Protein AF-R7VCG3-F1 (afdb_monomer_lite)

Organism: Capitella teleta (NCBI:txid283909)

pLDDT: mean 76.97, std 18.87, range [26.72, 97.69]

Sequence (325 aa):
ACEGQILEMKCPVDYVISFISAFYGRNDLDICAANDTAAHNVTNCSAGNPLQSLEAKCAGKSFCEFNTTSENIGEDPCPGIQKVLSVEFYCSGNVEYLLTGTQCEGKSIYLECQENEGVEIKEAFYGRDPNDQNTCRSSDVEWLPTNCSSNTALDTLKQLCASKRLCDIYVHPSLLGDPCVETSKYLNVTFVCFREYHPICEAQTTFMSCQANQGLRIYEAFFGRKDNTTCPHPAIQSDDCPSHWSVTPNVQHICQGRPYCYMSAQIEVFTDPCPGNFKYLEVKYECQGNVDKNVNFNTYLTLQNVRIRMVMMTVTCGWSKENAS

Foldseek 3Di:
DWAQDKDKDAAPPQWFKDFQDKWKFDDDCPPPPDVQPPNPDCPFTTDPQQPVLCCVQGTPHRIDIDGRHCVSSVHGSDPPDIIDMDTDIDIHRPDLPWDKDKDWAQDKDKDADDPQWFKAWPDKWKFDQLPDCPRPDDPPDPDDSDDWTQPQQRVLCRVQRPGNRMRMDRRHCVRRPDRDPPDTIMMMTIIGIDRPQQWAWAFGKDKDAADPQWFKDWRDKWKWAQDCPRNHDPQAPDNDQGFDPCGSVLCCVQGTGHRMGMDHSYCVRGPGRDPSHTITMTIDIDIGHPPPDDDDPDDDDDDDDDDDDDDDDDDDDDDDDDDDD

Secondary structure (DSSP, 8-state):
-BTTSEEEEE--TTEEEEEEEEEEE---SSTT--S-TTGGG-TT-B-S-HHHHHHHHHTT-SEEEEE--HHHHT--SSTTSPPEEEEEEEEEE-S---EEEEEETTSEEEEE--TT-EEEEEEEEEEE-TT-SSTT--SS-------EE-SSHHHHHHHHHBT-SEEEEE--HHHH--SSTTS--EEEEEEEEE-----EETT-EEEEE--TTEEEEEEEEEEEBS-SSSS--TT---S-BPPPTTHHHHHHHHHTT-SEEEEE--HHHH--SSTTS--EEEEEEEEEE---------S--------------------------

InterPro domains:
  IPR000922 D-galactoside/L-rhamnose binding SUEL lectin domain [PF02140] (9-91)
  IPR000922 D-galactoside/L-rhamnose binding SUEL lectin domain [PF02140] (111-193)
  IPR000922 D-galactoside/L-rhamnose binding SUEL lectin domain [PF02140] (208-287)
  IPR000922 D-galactoside/L-rhamnose binding SUEL lectin domain [PS50228] (1-92)
  IPR000922 D-galactoside/L-rhamnose binding SUEL lectin domain [PS50228] (103-194)
  IPR000922 D-galactoside/L-rhamnose binding SUEL lectin domain [PS50228] (200-288)
  IPR043159 D-galactoside/L-rhamnose binding SUEL lectin domain superfamily [G3DSA:2.60.120.740] (1-95)
  IPR043159 D-galactoside/L-rhamnose binding SUEL lectin domain superfamily [G3DSA:2.60.120.740] (96-197)
  IPR043159 D-galactoside/L-rhamnose binding SUEL lectin domain superfamily [G3DSA:2.60.120.740] (198-291)

Radius of gyration: 29.12 Å; chains: 1; bounding box: 74×66×83 Å

Structure (mmCIF, N/CA/C/O backbone):
data_AF-R7VCG3-F1
#
_entry.id   AF-R7VCG3-F1
#
loop_
_atom_site.group_PDB
_atom_site.id
_atom_site.type_symbol
_atom_site.label_atom_id
_atom_site.label_alt_id
_atom_site.label_comp_id
_atom_site.label_asym_id
_atom_site.label_entity_id
_atom_site.label_seq_id
_atom_site.pdbx_PDB_ins_code
_atom_site.Cartn_x
_atom_site.Cartn_y
_atom_site.Cartn_z
_atom_site.occupancy
_atom_site.B_iso_or_equiv
_atom_site.auth_seq_id
_atom_site.auth_comp_id
_atom_site.auth_asym_id
_atom_site.auth_atom_id
_atom_site.pdbx_PDB_model_num
ATOM 1 N N . ALA A 1 1 ? -0.771 -0.433 30.986 1.00 88.50 1 ALA A N 1
ATOM 2 C CA . ALA A 1 1 ? 0.169 0.205 31.935 1.00 88.50 1 ALA A CA 1
ATOM 3 C C . ALA A 1 1 ? -0.620 0.934 33.015 1.00 88.50 1 ALA A C 1
ATOM 5 O O . ALA A 1 1 ? -1.682 1.466 32.704 1.00 88.50 1 ALA A O 1
ATOM 6 N N . CYS A 1 2 ? -0.151 0.935 34.264 1.00 90.62 2 CYS A N 1
ATOM 7 C CA . CYS A 1 2 ? -0.805 1.695 35.334 1.00 90.62 2 CYS A CA 1
ATOM 8 C C . CYS A 1 2 ? -0.485 3.188 35.223 1.00 90.62 2 CYS A C 1
ATOM 10 O O . CYS A 1 2 ? 0.543 3.567 34.660 1.00 90.62 2 CYS A O 1
ATOM 12 N N . GLU A 1 3 ? -1.339 4.035 35.788 1.00 88.44 3 GLU A N 1
ATOM 13 C CA . GLU A 1 3 ? -1.061 5.464 35.926 1.00 88.44 3 GLU A CA 1
ATOM 14 C C . GLU A 1 3 ? 0.293 5.709 36.618 1.00 88.44 3 GLU A C 1
ATOM 16 O O . GLU A 1 3 ? 0.615 5.088 37.634 1.00 88.44 3 GLU A O 1
ATOM 21 N N . GLY A 1 4 ? 1.103 6.587 36.025 1.00 87.44 4 GLY A N 1
ATOM 22 C CA . GLY A 1 4 ? 2.486 6.874 36.410 1.00 87.44 4 GLY A CA 1
ATOM 23 C C . GLY A 1 4 ? 3.541 5.954 35.781 1.00 87.44 4 GLY A C 1
ATOM 24 O O . GLY A 1 4 ? 4.731 6.193 35.979 1.00 87.44 4 GLY A O 1
ATOM 25 N N . GLN A 1 5 ? 3.148 4.918 35.029 1.00 92.25 5 GLN A N 1
ATOM 26 C CA . GLN A 1 5 ? 4.080 4.010 34.349 1.00 92.25 5 GLN A CA 1
ATOM 27 C C . GLN A 1 5 ? 4.253 4.336 32.862 1.00 92.25 5 GLN A C 1
ATOM 29 O O . GLN A 1 5 ? 3.376 4.904 32.208 1.00 92.25 5 GLN A O 1
ATOM 34 N N . ILE A 1 6 ? 5.380 3.897 32.304 1.00 90.69 6 ILE A N 1
ATOM 35 C CA . ILE A 1 6 ? 5.653 3.971 30.868 1.00 90.69 6 ILE A CA 1
ATOM 36 C C . ILE A 1 6 ? 5.079 2.727 30.183 1.00 90.69 6 ILE A C 1
ATOM 38 O O . ILE A 1 6 ? 5.339 1.598 30.598 1.00 90.69 6 ILE A O 1
ATOM 42 N N . LEU A 1 7 ? 4.290 2.943 29.133 1.00 91.81 7 LEU A N 1
ATOM 43 C CA . LEU A 1 7 ? 3.864 1.916 28.192 1.00 91.81 7 LEU A CA 1
ATOM 44 C C . LEU A 1 7 ? 4.826 1.909 27.001 1.00 91.81 7 LEU A C 1
ATOM 46 O O . LEU A 1 7 ? 4.907 2.893 26.268 1.00 91.81 7 LEU A O 1
ATOM 50 N N . GLU A 1 8 ? 5.531 0.799 26.799 1.00 92.50 8 GLU A N 1
ATOM 51 C CA . GLU A 1 8 ? 6.368 0.589 25.616 1.00 92.50 8 GLU A CA 1
ATOM 52 C C . GLU A 1 8 ? 5.593 -0.162 24.531 1.00 92.50 8 GLU A C 1
ATOM 54 O O . GLU A 1 8 ? 5.024 -1.225 24.781 1.00 92.50 8 GLU A O 1
ATOM 59 N N . MET A 1 9 ? 5.624 0.361 23.307 1.00 90.88 9 MET A N 1
ATOM 60 C CA . MET A 1 9 ? 5.078 -0.290 22.116 1.00 90.88 9 MET A CA 1
ATOM 61 C C . MET A 1 9 ? 6.189 -0.417 21.081 1.00 90.88 9 MET A C 1
ATOM 63 O O . MET A 1 9 ? 6.843 0.572 20.741 1.00 90.88 9 MET A O 1
ATOM 67 N N . LYS A 1 10 ? 6.423 -1.640 20.599 1.00 87.88 10 LYS A N 1
ATOM 68 C CA . LYS A 1 10 ? 7.465 -1.949 19.613 1.00 87.88 10 LYS A CA 1
ATOM 69 C C . LYS A 1 10 ? 6.846 -2.699 18.448 1.00 87.88 10 LYS A C 1
ATOM 71 O O . LYS A 1 10 ? 6.107 -3.658 18.661 1.00 87.88 10 LYS A O 1
ATOM 76 N N . CYS A 1 11 ? 7.207 -2.293 17.244 1.00 73.25 11 CYS A N 1
ATOM 77 C CA . CYS A 1 11 ? 6.941 -3.032 16.028 1.00 73.25 11 CYS A CA 1
ATOM 78 C C . CYS A 1 11 ? 8.235 -3.637 15.470 1.00 73.25 11 CYS A C 1
ATOM 80 O O . CYS A 1 11 ? 9.325 -3.120 15.738 1.00 73.25 11 CYS A O 1
ATOM 82 N N . PRO A 1 12 ? 8.139 -4.750 14.720 1.00 64.56 12 PRO A N 1
ATOM 83 C CA . PRO A 1 12 ? 9.259 -5.277 13.953 1.00 64.56 12 PRO A CA 1
ATOM 84 C C . PRO A 1 12 ? 9.823 -4.237 12.978 1.00 64.56 12 PRO A C 1
ATOM 86 O O . PRO A 1 12 ? 9.183 -3.228 12.679 1.00 64.56 12 PRO A O 1
ATOM 89 N N . VAL A 1 13 ? 11.021 -4.511 12.459 1.00 50.88 13 VAL A N 1
ATOM 90 C CA . VAL A 1 13 ? 11.635 -3.710 11.389 1.00 50.88 13 VAL A CA 1
ATOM 91 C C . VAL A 1 13 ? 10.637 -3.572 10.230 1.00 50.88 13 VAL A C 1
ATOM 93 O O . VAL A 1 13 ? 9.983 -4.552 9.884 1.00 50.88 13 VAL A O 1
ATOM 96 N N . ASP A 1 14 ? 10.502 -2.358 9.689 1.00 52.16 14 ASP A N 1
ATOM 97 C CA . ASP A 1 14 ? 9.601 -1.974 8.581 1.00 52.16 14 ASP A CA 1
ATOM 98 C C . ASP A 1 14 ? 8.096 -1.883 8.897 1.00 52.16 14 ASP A C 1
ATOM 100 O O . ASP A 1 14 ? 7.284 -1.613 8.011 1.00 52.16 14 ASP A O 1
ATOM 104 N N . TYR A 1 15 ? 7.710 -2.016 10.167 1.00 62.19 15 TYR A N 1
ATOM 105 C CA . TYR A 1 15 ? 6.336 -1.789 10.610 1.00 62.19 15 TYR A CA 1
ATOM 106 C C . TYR A 1 15 ? 6.236 -0.604 11.570 1.00 62.19 15 TYR A C 1
ATOM 108 O O . TYR A 1 15 ? 7.168 -0.283 12.313 1.00 62.19 15 TYR A O 1
ATOM 116 N N . VAL A 1 16 ? 5.064 0.023 11.596 1.00 76.62 16 VAL A N 1
ATOM 117 C CA . VAL A 1 16 ? 4.732 1.121 12.499 1.00 76.62 16 VAL A CA 1
ATOM 118 C C . VAL A 1 16 ? 3.513 0.801 13.343 1.00 76.62 16 VAL A C 1
ATOM 120 O O . VAL A 1 16 ? 2.665 -0.006 12.979 1.00 76.62 16 VAL A O 1
ATOM 123 N N . ILE A 1 17 ? 3.412 1.483 14.473 1.00 81.31 17 ILE A N 1
ATOM 124 C CA . ILE A 1 17 ? 2.293 1.374 15.393 1.00 81.31 17 ILE A CA 1
ATOM 125 C C . ILE A 1 17 ? 1.049 2.008 14.757 1.00 81.31 17 ILE A C 1
ATOM 127 O O . ILE A 1 17 ? 1.052 3.187 14.388 1.00 81.31 17 ILE A O 1
ATOM 131 N N . SER A 1 18 ? -0.022 1.223 14.688 1.00 76.12 18 SER A N 1
ATOM 132 C CA . SER A 1 18 ? -1.383 1.652 14.371 1.00 76.12 18 SER A CA 1
ATOM 133 C C . SER A 1 18 ? -2.333 1.156 15.450 1.00 76.12 18 SER A C 1
ATOM 135 O O . SER A 1 18 ? -2.235 0.018 15.904 1.00 76.12 18 SER A O 1
ATOM 137 N N . PHE A 1 19 ? -3.253 2.009 15.882 1.00 77.56 19 PHE A N 1
ATOM 138 C CA . PHE A 1 19 ? -4.124 1.704 17.008 1.00 77.56 19 PHE A CA 1
ATOM 139 C C . PHE A 1 19 ? -5.454 1.100 16.549 1.00 77.56 19 PHE A C 1
ATOM 141 O O . PHE A 1 19 ? -5.964 1.432 15.483 1.00 77.56 19 PHE A O 1
ATOM 148 N N . ILE A 1 20 ? -5.991 0.185 17.356 1.00 64.69 20 ILE A N 1
ATOM 149 C CA . ILE A 1 20 ? -7.332 -0.399 17.204 1.00 64.69 20 ILE A CA 1
ATOM 150 C C . ILE A 1 20 ? -8.266 0.263 18.211 1.00 64.69 20 ILE A C 1
ATOM 152 O O . ILE A 1 20 ? -9.333 0.758 17.861 1.00 64.69 20 ILE A O 1
ATOM 156 N N . SER A 1 21 ? -7.856 0.276 19.477 1.00 75.19 21 SER A N 1
ATOM 157 C CA . SER A 1 21 ? -8.631 0.860 20.561 1.00 75.19 21 SER A CA 1
ATOM 158 C C . SER A 1 21 ? -7.723 1.265 21.717 1.00 75.19 21 SER A C 1
ATOM 160 O O . SER A 1 21 ? -6.605 0.767 21.878 1.00 75.19 21 SER A O 1
ATOM 162 N N . ALA A 1 22 ? -8.203 2.194 22.536 1.00 87.19 22 ALA A N 1
ATOM 163 C CA . ALA A 1 22 ? -7.541 2.566 23.771 1.00 87.19 22 ALA A CA 1
ATOM 164 C C . ALA A 1 22 ? -8.576 2.869 24.851 1.00 87.19 22 ALA A C 1
ATOM 166 O O . ALA A 1 22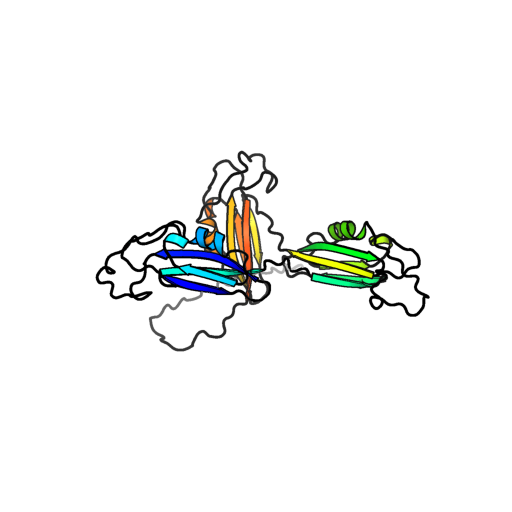 ? -9.633 3.436 24.582 1.00 87.19 22 ALA A O 1
ATOM 167 N N . PHE A 1 23 ? -8.236 2.517 26.083 1.00 89.00 23 PHE A N 1
ATOM 168 C CA . PHE A 1 23 ? -9.020 2.777 27.277 1.00 89.00 23 PHE A CA 1
ATOM 169 C C . PHE A 1 23 ? -8.102 3.347 28.351 1.00 89.00 23 PHE A C 1
ATOM 171 O O . PHE A 1 23 ? -7.078 2.745 28.666 1.00 89.00 23 PHE A O 1
ATOM 178 N N . TYR A 1 24 ? -8.485 4.477 28.940 1.00 90.62 24 TYR A N 1
ATOM 179 C CA . TYR A 1 24 ? -7.845 5.012 30.137 1.00 90.62 24 TYR A CA 1
ATOM 180 C C . TYR A 1 24 ? -8.896 5.218 31.218 1.00 90.62 24 TYR A C 1
ATOM 182 O O . TYR A 1 24 ? -9.858 5.952 31.008 1.00 90.62 24 TYR A O 1
ATOM 190 N N . GLY A 1 25 ? -8.740 4.566 32.363 1.00 89.12 25 GLY A N 1
ATOM 191 C CA . GLY A 1 25 ? -9.750 4.608 33.414 1.00 89.12 25 GLY A CA 1
ATOM 192 C C . GLY A 1 25 ? -9.613 3.451 34.389 1.00 89.12 25 GLY A C 1
ATOM 193 O O . GLY A 1 25 ? -8.513 2.951 34.596 1.00 89.12 25 GLY A O 1
ATOM 194 N N . ARG A 1 26 ? -10.716 2.997 34.980 1.00 84.88 26 ARG A N 1
ATOM 195 C CA . ARG A 1 26 ? -10.737 1.797 35.826 1.00 84.88 26 ARG A CA 1
ATOM 196 C C . ARG A 1 26 ? -11.982 0.973 35.524 1.00 84.88 26 ARG A C 1
ATOM 198 O O . ARG A 1 26 ? -13.096 1.452 35.692 1.00 84.88 26 ARG A O 1
ATOM 205 N N . ASN A 1 27 ? -11.766 -0.264 35.095 1.00 74.56 27 ASN A N 1
ATOM 206 C CA . ASN A 1 27 ? -12.810 -1.242 34.776 1.00 74.56 27 ASN A CA 1
ATOM 207 C C . ASN A 1 27 ? -12.543 -2.635 35.380 1.00 74.56 27 ASN A C 1
ATOM 209 O O . ASN A 1 27 ? -13.387 -3.517 35.260 1.00 74.56 27 ASN A O 1
ATOM 213 N N . ASP A 1 28 ? -11.394 -2.819 36.034 1.00 71.19 28 ASP A N 1
ATOM 214 C CA . ASP A 1 28 ? -10.962 -4.063 36.663 1.00 71.19 28 ASP A CA 1
ATOM 215 C C . ASP A 1 28 ? -10.351 -3.737 38.041 1.00 71.19 28 ASP A C 1
ATOM 217 O O . ASP A 1 28 ? -9.617 -2.752 38.196 1.00 71.19 28 ASP A O 1
ATOM 221 N N . LEU A 1 29 ? -10.724 -4.512 39.063 1.00 68.06 29 LEU A N 1
ATOM 222 C CA . LEU A 1 29 ? -10.271 -4.324 40.445 1.00 68.06 29 LEU A CA 1
ATOM 223 C C . LEU A 1 29 ? -8.901 -4.963 40.706 1.00 68.06 29 LEU A C 1
ATOM 225 O O . LEU A 1 29 ? -8.200 -4.518 41.613 1.00 68.06 29 LEU A O 1
ATOM 229 N N . ASP A 1 30 ? -8.506 -5.948 39.901 1.00 72.25 30 ASP A N 1
ATOM 230 C CA . ASP A 1 30 ? -7.267 -6.708 40.070 1.00 72.25 30 ASP A CA 1
ATOM 231 C C . ASP A 1 30 ? -6.103 -6.083 39.281 1.00 72.25 30 ASP A C 1
ATOM 233 O O . ASP A 1 30 ? -4.931 -6.213 39.650 1.00 72.25 30 ASP A O 1
ATOM 237 N N . ILE A 1 31 ? -6.405 -5.348 38.207 1.00 73.00 31 ILE A N 1
ATOM 238 C CA . ILE A 1 31 ? -5.401 -4.674 37.378 1.00 73.00 31 ILE A CA 1
ATOM 239 C C . ILE A 1 31 ? -5.055 -3.310 37.982 1.00 73.00 31 ILE A C 1
ATOM 241 O O . ILE A 1 31 ? -5.918 -2.458 38.192 1.00 73.00 31 ILE A O 1
ATOM 245 N N . CYS A 1 32 ? -3.760 -3.080 38.232 1.00 76.69 32 CYS A N 1
ATOM 246 C CA . CYS A 1 32 ? -3.271 -1.866 38.895 1.00 76.69 32 CYS A CA 1
ATOM 247 C C . CYS A 1 32 ? -3.952 -1.649 40.257 1.00 76.69 32 CYS A C 1
ATOM 249 O O . CYS A 1 32 ? -4.458 -0.566 40.550 1.00 76.69 32 CYS A O 1
ATOM 251 N N . ALA A 1 33 ? -4.016 -2.702 41.074 1.00 69.94 33 ALA A N 1
ATOM 252 C CA . ALA A 1 33 ? -4.515 -2.624 42.438 1.00 69.94 33 ALA A CA 1
ATOM 253 C C . ALA A 1 33 ? -3.492 -1.905 43.339 1.00 69.94 33 ALA A C 1
ATOM 255 O O . ALA A 1 33 ? -2.543 -2.509 43.837 1.00 69.94 33 ALA A O 1
ATOM 256 N N . ALA A 1 34 ? -3.664 -0.600 43.549 1.00 59.84 34 ALA A N 1
ATOM 257 C CA . ALA A 1 34 ? -3.140 0.050 44.749 1.00 59.84 34 ALA A CA 1
ATOM 258 C C . ALA A 1 34 ? -4.040 -0.279 45.948 1.00 59.84 34 ALA A C 1
ATOM 260 O O . ALA A 1 34 ? -5.149 -0.779 45.775 1.00 59.84 34 ALA A O 1
ATOM 261 N N . ASN A 1 35 ? -3.561 0.026 47.161 1.00 56.34 35 ASN A N 1
ATOM 262 C CA . ASN A 1 35 ? -4.307 -0.012 48.429 1.00 56.34 35 ASN A CA 1
ATOM 263 C C . ASN A 1 35 ? -5.475 0.998 48.428 1.00 56.34 35 ASN A C 1
ATOM 265 O O . ASN A 1 35 ? -5.521 1.926 49.235 1.00 56.34 35 ASN A O 1
ATOM 269 N N . ASP A 1 36 ? -6.382 0.853 47.474 1.00 54.97 36 ASP A N 1
ATOM 270 C CA . ASP A 1 36 ? -7.429 1.796 47.147 1.00 54.97 36 ASP A CA 1
ATOM 271 C C . ASP A 1 36 ? -8.721 1.296 47.790 1.00 54.97 36 ASP A C 1
ATOM 273 O O . ASP A 1 36 ? -9.482 0.500 47.238 1.00 54.97 36 ASP A O 1
ATOM 277 N N . THR A 1 37 ? -8.949 1.736 49.026 1.00 54.97 37 THR A N 1
ATOM 278 C CA . THR A 1 37 ? -10.157 1.423 49.801 1.00 54.97 37 THR A CA 1
ATOM 279 C C . THR A 1 37 ? -11.436 1.996 49.170 1.00 54.97 37 THR A C 1
ATOM 281 O O . THR A 1 37 ? -12.528 1.720 49.669 1.00 54.97 37 THR A O 1
ATOM 284 N N . ALA A 1 38 ? -11.327 2.753 48.069 1.00 55.62 38 ALA A N 1
ATOM 285 C CA . ALA A 1 38 ? -12.429 3.381 47.343 1.00 55.62 38 ALA A CA 1
ATOM 286 C C . ALA A 1 38 ? -12.821 2.673 46.025 1.00 55.62 38 ALA A C 1
ATOM 288 O O . ALA A 1 38 ? -13.801 3.073 45.393 1.00 55.62 38 ALA A O 1
ATOM 289 N N . ALA A 1 39 ? -12.120 1.610 45.608 1.00 54.62 39 ALA A N 1
ATOM 290 C CA . ALA A 1 39 ? -12.272 1.018 44.271 1.00 54.62 39 ALA A CA 1
ATOM 291 C C . ALA A 1 39 ? -13.620 0.308 44.005 1.00 54.62 39 ALA A C 1
ATOM 293 O O . ALA A 1 39 ? -13.952 0.022 42.858 1.00 54.62 39 ALA A O 1
ATOM 294 N N . HIS A 1 40 ? -14.430 0.036 45.032 1.00 53.72 40 HIS A N 1
ATOM 295 C CA . HIS A 1 40 ? -15.550 -0.908 44.929 1.00 53.72 40 HIS A CA 1
ATOM 296 C C . HIS A 1 40 ? -16.792 -0.445 44.137 1.00 53.72 40 HIS A C 1
ATOM 298 O O . HIS A 1 40 ? -17.655 -1.282 43.905 1.00 53.72 40 HIS A O 1
ATOM 304 N N . ASN A 1 41 ? -16.916 0.819 43.701 1.00 56.62 41 ASN A N 1
ATOM 305 C CA . ASN A 1 41 ? -18.170 1.338 43.107 1.00 56.62 41 ASN A CA 1
ATOM 306 C C . ASN A 1 41 ? -17.993 2.321 41.928 1.00 56.62 41 ASN A C 1
ATOM 308 O O . ASN A 1 41 ? -18.813 3.222 41.744 1.00 56.62 41 ASN A O 1
ATOM 312 N N . VAL A 1 42 ? -16.939 2.199 41.119 1.00 60.88 42 VAL A N 1
ATOM 313 C CA . VAL A 1 42 ? -16.670 3.182 40.054 1.00 60.88 42 VAL A CA 1
ATOM 314 C C . VAL A 1 42 ? -17.093 2.640 38.689 1.00 60.88 42 VAL A C 1
ATOM 316 O O . VAL A 1 42 ? -16.292 2.082 37.952 1.00 60.88 42 VAL A O 1
ATOM 319 N N . THR A 1 43 ? -18.369 2.803 38.342 1.00 61.84 43 THR A N 1
ATOM 320 C CA . THR A 1 43 ? -18.926 2.343 37.055 1.00 61.84 43 THR A CA 1
ATOM 321 C C . THR A 1 43 ? -18.658 3.285 35.875 1.00 61.84 43 THR A C 1
ATOM 323 O O . THR A 1 43 ? -18.845 2.875 34.736 1.00 61.84 43 THR A O 1
ATOM 326 N N . ASN A 1 44 ? -18.183 4.513 36.121 1.00 71.12 44 ASN A N 1
ATOM 327 C CA . ASN A 1 44 ? -18.026 5.560 35.097 1.00 71.12 44 ASN A CA 1
ATOM 328 C C . ASN A 1 44 ? -16.589 6.111 34.975 1.00 71.12 44 ASN A C 1
ATOM 330 O O . ASN A 1 44 ? -16.409 7.247 34.542 1.00 71.12 44 ASN A O 1
ATOM 334 N N . CYS A 1 45 ? -15.554 5.360 35.373 1.00 84.75 45 CYS A N 1
ATOM 335 C CA . CYS A 1 45 ? -14.177 5.831 35.196 1.00 84.75 45 CYS A CA 1
ATOM 336 C C . CYS A 1 45 ? -13.619 5.432 33.830 1.00 84.75 45 CYS A C 1
ATOM 338 O O . CYS A 1 45 ? -12.948 4.407 33.696 1.00 84.75 45 CYS A O 1
ATOM 340 N N . SER A 1 46 ? -13.880 6.269 32.830 1.00 88.31 46 SER A N 1
ATOM 341 C CA . SER A 1 46 ? -13.318 6.148 31.486 1.00 88.31 46 SER A CA 1
ATOM 342 C C . SER A 1 46 ? -13.089 7.524 30.871 1.00 88.31 46 SER A C 1
ATOM 344 O O . SER A 1 46 ? -14.003 8.346 30.850 1.00 88.31 46 SER A O 1
ATOM 346 N N . ALA A 1 47 ? -11.893 7.753 30.342 1.00 87.56 47 ALA A N 1
ATOM 347 C CA . ALA A 1 47 ? -11.589 8.891 29.486 1.00 87.56 47 ALA A CA 1
ATOM 348 C C . ALA A 1 47 ? -12.353 8.780 28.155 1.00 87.56 47 ALA A C 1
ATOM 350 O O . ALA A 1 47 ? -12.529 7.679 27.628 1.00 87.56 47 ALA A O 1
ATOM 351 N N . GLY A 1 48 ? -12.782 9.913 27.608 1.00 81.88 48 GLY A N 1
ATOM 352 C CA . GLY A 1 48 ? -13.479 10.025 26.335 1.00 81.88 48 GLY A CA 1
ATOM 353 C C . GLY A 1 48 ? -12.578 9.800 25.121 1.00 81.88 48 GLY A C 1
ATOM 354 O O . GLY A 1 48 ? -13.007 9.124 24.194 1.00 81.88 48 GLY A O 1
ATOM 355 N N . ASN A 1 49 ? -11.335 10.309 25.118 1.00 83.44 49 ASN A N 1
ATOM 356 C CA . ASN A 1 49 ? -10.472 10.282 23.917 1.00 83.44 49 ASN A CA 1
ATOM 357 C C . ASN A 1 49 ? -9.018 9.795 24.135 1.00 83.44 49 ASN A C 1
ATOM 359 O O . ASN A 1 49 ? -8.084 10.391 23.591 1.00 83.44 49 ASN A O 1
ATOM 363 N N . PRO A 1 50 ? -8.765 8.690 24.862 1.00 87.62 50 PRO A N 1
ATOM 364 C CA . PRO A 1 50 ? -7.398 8.195 25.058 1.00 87.62 50 PRO A CA 1
ATOM 365 C C . PRO A 1 50 ? -6.715 7.763 23.747 1.00 87.62 50 PRO A C 1
ATOM 367 O O . PRO A 1 50 ? -5.494 7.872 23.627 1.00 87.62 50 PRO A O 1
ATOM 370 N N . LEU A 1 51 ? -7.493 7.307 22.757 1.00 84.56 51 LEU A N 1
ATOM 371 C CA . LEU A 1 51 ? -6.993 6.858 21.454 1.00 84.56 51 LEU A CA 1
ATOM 372 C C . LEU A 1 51 ? -6.335 7.998 20.668 1.00 84.56 51 LEU A C 1
ATOM 374 O O . LEU A 1 51 ? -5.223 7.838 20.178 1.00 84.56 51 LEU A O 1
ATOM 378 N N . GLN A 1 52 ? -6.972 9.168 20.628 1.00 87.56 52 GLN A N 1
ATOM 379 C CA . GLN A 1 52 ? -6.469 10.330 19.897 1.00 87.56 52 GLN A CA 1
ATOM 380 C C . GLN A 1 52 ? -5.118 10.812 20.448 1.00 87.56 52 GLN A C 1
ATOM 382 O O . GLN A 1 52 ? -4.203 11.136 19.689 1.00 87.56 52 GLN A O 1
ATOM 387 N N . SER A 1 53 ? -4.964 10.821 21.774 1.00 90.38 53 SER A N 1
ATOM 388 C CA . SER A 1 53 ? -3.714 11.213 22.438 1.00 90.38 53 SER A CA 1
ATOM 389 C C . SER A 1 53 ? -2.574 10.231 22.154 1.00 90.38 53 SER A C 1
ATOM 391 O O . SER A 1 53 ? -1.419 10.639 21.996 1.00 90.38 53 SER A O 1
ATOM 393 N N . LEU A 1 54 ? -2.889 8.937 22.044 1.00 89.44 54 LEU A N 1
ATOM 394 C CA . LEU A 1 54 ? -1.939 7.906 21.630 1.00 89.44 54 LEU A CA 1
ATOM 395 C C . LEU A 1 54 ? -1.571 8.032 20.152 1.00 89.44 54 LEU A C 1
ATOM 397 O O . LEU A 1 54 ? -0.386 8.001 19.823 1.00 89.44 54 LEU A O 1
ATOM 401 N N . GLU A 1 55 ? -2.550 8.234 19.273 1.00 87.88 55 GLU A N 1
ATOM 402 C CA . GLU A 1 55 ? -2.322 8.424 17.840 1.00 87.88 55 GLU A CA 1
ATOM 403 C C . GLU A 1 55 ? -1.408 9.619 17.578 1.00 87.88 55 GLU A C 1
ATOM 405 O O . GLU A 1 55 ? -0.387 9.476 16.905 1.00 87.88 55 GLU A O 1
ATOM 410 N N . ALA A 1 56 ? -1.694 10.763 18.203 1.00 89.12 56 ALA A N 1
ATOM 411 C CA . ALA A 1 56 ? -0.902 11.979 18.048 1.00 89.12 56 ALA A CA 1
ATOM 412 C C . ALA A 1 56 ? 0.572 11.802 18.461 1.00 89.12 56 ALA A C 1
ATOM 414 O O . ALA A 1 56 ? 1.459 12.443 17.894 1.00 89.12 56 ALA A O 1
ATOM 415 N N . LYS A 1 57 ? 0.858 10.945 19.451 1.00 90.81 57 LYS A N 1
ATOM 416 C CA . LYS A 1 57 ? 2.223 10.732 19.963 1.00 90.81 57 LYS A CA 1
ATOM 417 C C . LYS A 1 57 ? 2.955 9.552 19.333 1.00 90.81 57 LYS A C 1
ATOM 419 O O . LYS A 1 57 ? 4.185 9.610 19.225 1.00 90.81 57 LYS A O 1
ATOM 424 N N . CYS A 1 58 ? 2.246 8.491 18.967 1.00 90.62 58 CYS A N 1
ATOM 425 C CA . CYS A 1 58 ? 2.843 7.186 18.692 1.00 90.62 58 CYS A CA 1
ATOM 426 C C . CYS A 1 58 ? 2.493 6.592 17.325 1.00 90.62 58 CYS A C 1
ATOM 428 O O . CYS A 1 58 ? 3.230 5.708 16.884 1.00 90.62 58 CYS A O 1
ATOM 430 N N . ALA A 1 59 ? 1.428 7.041 16.650 1.00 83.69 59 ALA A N 1
ATOM 431 C CA . ALA A 1 59 ? 1.072 6.474 15.351 1.00 83.69 59 ALA A CA 1
ATOM 432 C C . ALA A 1 59 ? 2.193 6.717 14.329 1.00 83.69 59 ALA A C 1
ATOM 434 O O . ALA A 1 59 ? 2.837 7.769 14.324 1.00 83.69 59 ALA A O 1
ATOM 435 N N . GLY A 1 60 ? 2.457 5.725 13.478 1.00 73.94 60 GLY A N 1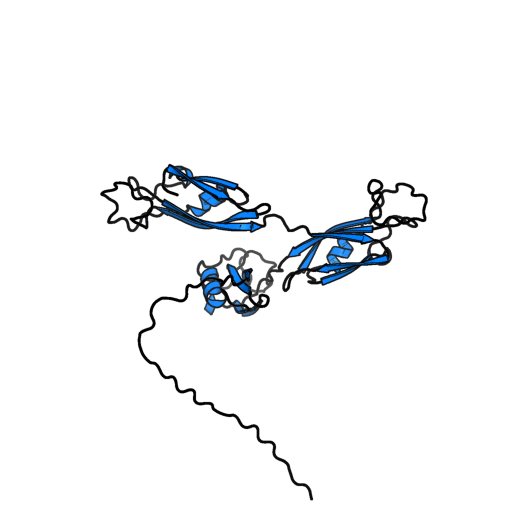
ATOM 436 C CA . GLY A 1 60 ? 3.474 5.850 12.430 1.00 73.94 60 GLY A CA 1
ATOM 437 C C . GLY A 1 60 ? 4.923 5.652 12.894 1.00 73.94 60 GLY A C 1
ATOM 438 O O . GLY A 1 60 ? 5.832 5.752 12.075 1.00 73.94 60 GLY A O 1
ATOM 439 N N . LYS A 1 61 ? 5.166 5.328 14.171 1.00 84.44 61 LYS A N 1
ATOM 440 C CA . LYS A 1 61 ? 6.507 5.010 14.698 1.00 84.44 61 LYS A CA 1
ATOM 441 C C . LYS A 1 61 ? 6.704 3.503 14.846 1.00 84.44 61 LYS A C 1
ATOM 443 O O . LYS A 1 61 ? 5.771 2.803 15.213 1.00 84.44 61 LYS A O 1
ATOM 448 N N . SER A 1 62 ? 7.921 3.004 14.637 1.00 78.31 62 SER A N 1
ATOM 449 C CA . SER A 1 62 ? 8.286 1.602 14.922 1.00 78.31 62 SER A CA 1
ATOM 450 C C . SER A 1 62 ? 8.525 1.334 16.413 1.00 78.31 62 SER A C 1
ATOM 452 O O . SER A 1 62 ? 8.457 0.196 16.872 1.00 78.31 62 SER A O 1
ATOM 454 N N . PHE A 1 63 ? 8.778 2.388 17.189 1.00 90.31 63 PHE A N 1
ATOM 455 C CA . PHE A 1 63 ? 8.932 2.342 18.636 1.00 90.31 63 PHE A CA 1
ATOM 456 C C . PHE A 1 63 ? 8.308 3.585 19.271 1.00 90.31 63 PHE A C 1
ATOM 458 O O . PHE A 1 63 ? 8.553 4.705 18.814 1.00 90.31 63 PHE A O 1
ATOM 465 N N . CYS A 1 64 ? 7.517 3.401 20.328 1.00 92.00 64 CYS A N 1
ATOM 466 C CA . CYS A 1 64 ? 6.992 4.501 21.127 1.00 92.00 64 CYS A CA 1
ATOM 467 C C . CYS A 1 64 ? 7.001 4.166 22.619 1.00 92.00 64 CYS A C 1
ATOM 469 O O . CYS A 1 64 ? 6.570 3.087 23.027 1.00 92.00 64 CYS A O 1
ATOM 471 N N . GLU A 1 65 ? 7.423 5.136 23.423 1.00 95.75 65 GLU A N 1
ATOM 472 C CA . GLU A 1 65 ? 7.252 5.139 24.872 1.00 95.75 65 GLU A CA 1
ATOM 473 C C . GLU A 1 65 ? 6.183 6.165 25.230 1.00 95.75 65 GLU A C 1
ATOM 475 O O . GLU A 1 65 ? 6.298 7.350 24.899 1.00 95.75 65 GLU A O 1
ATOM 480 N N . PHE A 1 66 ? 5.132 5.719 25.908 1.00 93.50 66 PHE A N 1
ATOM 481 C CA . PHE A 1 66 ? 4.040 6.581 26.328 1.00 93.50 66 PHE A CA 1
ATOM 482 C C . PHE A 1 66 ? 3.966 6.632 27.851 1.00 93.50 66 PHE A C 1
ATOM 484 O O . PHE A 1 66 ? 3.703 5.627 28.509 1.00 93.50 66 PHE A O 1
ATOM 491 N N . ASN A 1 67 ? 4.198 7.811 28.429 1.00 93.38 67 ASN A N 1
ATOM 492 C CA . ASN A 1 67 ? 4.068 8.000 29.868 1.00 93.38 67 ASN A CA 1
ATOM 493 C C . ASN A 1 67 ? 2.584 8.134 30.248 1.00 93.38 67 ASN A C 1
ATOM 495 O O . ASN A 1 67 ? 1.919 9.096 29.853 1.00 93.38 67 ASN A O 1
ATOM 499 N N . THR A 1 68 ? 2.080 7.159 31.003 1.00 91.69 68 THR A N 1
ATOM 500 C CA . THR A 1 68 ? 0.663 6.998 31.340 1.00 91.69 68 THR A CA 1
ATOM 501 C C . THR A 1 68 ? 0.255 7.979 32.437 1.00 91.69 68 THR A C 1
ATOM 503 O O . THR A 1 68 ? 0.201 7.624 33.611 1.00 91.69 68 THR A O 1
ATOM 506 N N . THR A 1 69 ? -0.020 9.231 32.077 1.00 91.75 69 THR A N 1
ATOM 507 C CA . THR A 1 69 ? -0.497 10.266 33.008 1.00 91.75 69 THR A CA 1
ATOM 508 C C . THR A 1 69 ? -1.764 10.925 32.482 1.00 91.75 69 THR A C 1
ATOM 510 O O . THR A 1 69 ? -1.946 11.051 31.271 1.00 91.75 69 THR A O 1
ATOM 513 N N . SER A 1 70 ? -2.617 11.404 33.388 1.00 90.12 70 SER A N 1
ATOM 514 C CA . SER A 1 70 ? -3.840 12.138 33.030 1.00 90.12 70 SER A CA 1
ATOM 515 C C . SER A 1 70 ? -3.549 13.388 32.187 1.00 90.12 70 SER A C 1
ATOM 517 O O . SER A 1 70 ? -4.312 13.715 31.288 1.00 90.12 70 SER A O 1
ATOM 519 N N . GLU A 1 71 ? -2.395 14.034 32.389 1.00 89.25 71 GLU A N 1
ATOM 520 C CA . GLU A 1 71 ? -1.921 15.144 31.546 1.00 89.25 71 GLU A CA 1
ATOM 521 C C . GLU A 1 71 ? -1.635 14.704 30.102 1.00 89.25 71 GLU A C 1
ATOM 523 O O . GLU A 1 71 ? -2.052 15.365 29.157 1.00 89.25 71 GLU A O 1
ATOM 528 N N . ASN A 1 72 ? -0.957 13.566 29.915 1.00 88.00 72 ASN A N 1
ATOM 529 C CA . ASN A 1 72 ? -0.624 13.056 28.583 1.00 88.00 72 ASN A CA 1
ATOM 530 C C . ASN A 1 72 ? -1.822 12.449 27.849 1.00 88.00 72 ASN A C 1
ATOM 532 O O . ASN A 1 72 ? -1.794 12.378 26.622 1.00 88.00 72 ASN A O 1
ATOM 536 N N . ILE A 1 73 ? -2.832 11.983 28.585 1.00 89.31 73 ILE A N 1
ATOM 537 C CA . ILE A 1 73 ? -4.102 11.516 28.023 1.00 89.31 73 ILE A CA 1
ATOM 538 C C . ILE A 1 73 ? -5.022 12.698 27.693 1.00 89.31 73 ILE A C 1
ATOM 540 O O . ILE A 1 73 ? -5.748 12.627 26.706 1.00 89.31 73 ILE A O 1
ATOM 544 N N . GLY A 1 74 ? -4.941 13.790 28.456 1.00 85.38 74 GLY A N 1
ATOM 545 C CA . GLY A 1 74 ? -5.714 15.017 28.248 1.00 85.38 74 GLY A CA 1
ATOM 546 C C . GLY A 1 74 ? -6.861 15.209 29.242 1.00 85.38 74 GLY A C 1
ATOM 547 O O . GLY A 1 74 ? -7.500 16.258 29.227 1.00 85.38 74 GLY A O 1
ATOM 548 N N . GLU A 1 75 ? -7.108 14.239 30.126 1.00 87.88 75 GLU A N 1
ATOM 549 C CA . GLU A 1 75 ? -8.112 14.329 31.186 1.00 87.88 75 GLU A CA 1
ATOM 550 C C . GLU A 1 75 ? -7.852 13.336 32.330 1.00 87.88 75 GLU A C 1
ATOM 552 O O . GLU A 1 75 ? -7.215 12.295 32.148 1.00 87.88 75 GLU A O 1
ATOM 557 N N . ASP A 1 76 ? -8.385 13.651 33.515 1.00 90.88 76 ASP A N 1
ATOM 558 C CA . ASP A 1 76 ? -8.498 12.706 34.628 1.00 90.88 76 ASP A CA 1
ATOM 559 C C . ASP A 1 76 ? -9.969 12.287 34.796 1.00 90.88 76 ASP A C 1
ATOM 561 O O . ASP A 1 76 ? -10.760 13.053 35.355 1.00 90.88 76 ASP A O 1
ATOM 565 N N . PRO A 1 77 ? -10.365 11.094 34.314 1.00 88.12 77 PRO A N 1
ATOM 566 C CA . PRO A 1 77 ? -11.758 10.656 34.354 1.00 88.12 77 PRO A CA 1
ATOM 567 C C . PRO A 1 77 ? -12.252 10.312 35.766 1.00 88.12 77 PRO A C 1
ATOM 569 O O . PRO A 1 77 ? -13.461 10.273 35.996 1.00 88.12 77 PRO A O 1
ATOM 572 N N . CYS A 1 78 ? -11.352 10.030 36.714 1.00 86.44 78 CYS A N 1
ATOM 573 C CA . CYS A 1 78 ? -11.728 9.725 38.091 1.00 86.44 78 CYS A CA 1
ATOM 574 C C . CYS A 1 78 ? -10.599 10.085 39.082 1.00 86.44 78 CYS A C 1
ATOM 576 O O . CYS A 1 78 ? -9.740 9.254 39.394 1.00 86.44 78 CYS A O 1
ATOM 578 N N . PRO A 1 79 ? -10.595 11.324 39.611 1.00 87.19 79 PRO A N 1
ATOM 579 C CA . PRO A 1 79 ? -9.557 11.788 40.524 1.00 87.19 79 PRO A CA 1
ATOM 580 C C . PRO A 1 79 ? -9.472 10.959 41.806 1.00 87.19 79 PRO A C 1
ATOM 582 O O . PRO A 1 79 ? -10.484 10.623 42.419 1.00 87.19 79 PRO A O 1
ATOM 585 N N . GLY A 1 80 ? -8.246 10.665 42.235 1.00 80.69 80 GLY A N 1
ATOM 586 C CA . GLY A 1 80 ? -7.974 9.893 43.452 1.00 80.69 80 GLY A CA 1
ATOM 587 C C . GLY A 1 80 ? -8.107 8.377 43.294 1.00 80.69 80 GLY A C 1
ATOM 588 O O . GLY A 1 80 ? -7.695 7.658 44.197 1.00 80.69 80 GLY A O 1
ATOM 589 N N . ILE A 1 81 ? -8.608 7.898 42.153 1.00 83.50 81 ILE A N 1
ATOM 590 C CA . ILE A 1 81 ? -8.647 6.478 41.805 1.00 83.50 81 ILE A CA 1
ATOM 591 C C . ILE A 1 81 ? -7.492 6.188 40.853 1.00 83.50 81 ILE A C 1
ATOM 593 O O . ILE A 1 81 ? -7.276 6.906 39.869 1.00 83.50 81 ILE A O 1
ATOM 597 N N . GLN A 1 82 ? -6.746 5.119 41.132 1.00 84.44 82 GLN A N 1
ATOM 598 C CA . GLN A 1 82 ? -5.643 4.731 40.257 1.00 84.44 82 GLN A CA 1
ATOM 599 C C . GLN A 1 82 ? -6.190 4.213 38.922 1.00 84.44 82 GLN A C 1
ATOM 601 O O . GLN A 1 82 ? -7.041 3.326 38.911 1.00 84.44 82 GLN A O 1
ATOM 606 N N . LYS A 1 83 ? -5.699 4.732 37.797 1.00 88.94 83 LYS A N 1
ATOM 607 C CA . LYS A 1 83 ? -6.186 4.350 36.461 1.00 88.94 83 LYS A CA 1
ATOM 608 C C . LYS A 1 83 ? -5.255 3.351 35.769 1.00 88.94 83 LYS A C 1
ATOM 610 O O . LYS A 1 83 ? -4.078 3.217 36.110 1.00 88.94 83 LYS A O 1
ATOM 615 N N . VAL A 1 84 ? -5.788 2.660 34.769 1.00 89.56 84 VAL A N 1
ATOM 616 C CA . VAL A 1 84 ? -5.070 1.790 33.840 1.00 89.56 84 VAL A CA 1
ATOM 617 C C . VAL A 1 84 ? -5.258 2.306 32.418 1.00 89.56 84 VAL A C 1
ATOM 619 O O . VAL A 1 84 ? -6.367 2.639 32.007 1.00 89.56 84 VAL A O 1
ATOM 622 N N . LEU A 1 85 ? -4.160 2.359 31.667 1.00 89.94 85 LEU A N 1
ATOM 623 C CA . LEU A 1 85 ? -4.161 2.508 30.219 1.00 89.94 85 LEU A CA 1
ATOM 624 C C . LEU A 1 85 ? -4.067 1.121 29.579 1.00 89.94 85 LEU A C 1
ATOM 626 O O . LEU A 1 85 ? -3.034 0.450 29.701 1.00 89.94 85 LEU A O 1
ATOM 630 N N . SER A 1 86 ? -5.138 0.703 28.914 1.00 87.44 86 SER A N 1
ATOM 631 C CA . SER A 1 86 ? -5.182 -0.483 28.059 1.00 87.44 86 SER A CA 1
ATOM 632 C C . SER A 1 86 ? -5.209 -0.039 26.604 1.00 87.44 86 SER A C 1
ATOM 634 O O . SER A 1 86 ? -5.964 0.863 26.247 1.00 87.44 86 SER A O 1
ATOM 636 N N . VAL A 1 87 ? -4.362 -0.638 25.776 1.00 84.56 87 VAL A N 1
ATOM 637 C CA . VAL A 1 87 ? -4.202 -0.256 24.374 1.00 84.56 87 VAL A CA 1
ATOM 638 C C . VAL A 1 87 ? -4.166 -1.514 23.538 1.00 84.56 87 VAL A C 1
ATOM 640 O O . VAL A 1 87 ? -3.366 -2.413 23.800 1.00 84.56 87 VAL A O 1
ATOM 643 N N . GLU A 1 88 ? -5.005 -1.547 22.517 1.00 78.50 88 GLU A N 1
ATOM 644 C CA . GLU A 1 88 ? -4.950 -2.544 21.468 1.00 78.50 88 GLU A CA 1
ATOM 645 C C . GLU A 1 88 ? -4.371 -1.877 20.222 1.00 78.50 88 GLU A C 1
ATOM 647 O O . GLU A 1 88 ? -4.911 -0.895 19.709 1.00 78.50 88 GLU A O 1
ATOM 652 N N . PHE A 1 89 ? -3.234 -2.379 19.754 1.00 82.06 89 PHE A N 1
ATOM 653 C CA . PHE A 1 89 ? -2.550 -1.862 18.577 1.00 82.06 89 PHE A CA 1
ATOM 654 C C . PHE A 1 89 ? -2.051 -3.020 17.721 1.00 82.06 89 PHE A C 1
ATOM 656 O O . PHE A 1 89 ? -1.883 -4.149 18.187 1.00 82.06 89 PHE A O 1
ATOM 663 N N . TYR A 1 90 ? -1.801 -2.721 16.458 1.00 70.25 90 TYR A N 1
ATOM 664 C CA . TYR A 1 90 ? -1.156 -3.616 15.521 1.00 70.25 90 TYR A CA 1
ATOM 665 C C . TYR A 1 90 ? -0.011 -2.885 14.835 1.00 70.25 90 TYR A C 1
ATOM 667 O O . TYR A 1 90 ? 0.099 -1.658 14.860 1.00 70.25 90 TYR A O 1
ATOM 675 N N . CYS A 1 91 ? 0.865 -3.671 14.239 1.00 72.44 91 CYS A N 1
ATOM 676 C CA . CYS A 1 91 ? 1.954 -3.163 13.440 1.00 72.44 91 CYS A CA 1
ATOM 677 C C . CYS A 1 91 ? 1.476 -3.137 11.989 1.00 72.44 91 CYS A C 1
ATOM 679 O O . CYS A 1 91 ? 1.284 -4.196 11.394 1.00 72.44 91 CYS A O 1
ATOM 681 N N . SER A 1 92 ? 1.221 -1.945 11.451 1.00 64.25 92 SER A N 1
ATOM 682 C CA . SER A 1 92 ? 0.920 -1.751 10.033 1.00 64.25 92 SER A CA 1
ATOM 683 C C . SER A 1 92 ? 2.226 -1.510 9.281 1.00 64.25 92 SER A C 1
ATOM 685 O O . SER A 1 92 ? 3.138 -0.855 9.784 1.00 64.25 92 SER A O 1
ATOM 687 N N . GLY A 1 93 ? 2.373 -2.085 8.092 1.00 59.56 93 GLY A N 1
ATOM 688 C CA . GLY A 1 93 ? 3.512 -1.750 7.241 1.00 59.56 93 GLY A CA 1
ATOM 689 C C . GLY A 1 93 ? 3.366 -0.301 6.784 1.00 59.56 93 GLY A C 1
ATOM 690 O O . GLY A 1 93 ? 2.411 0.010 6.081 1.00 59.56 93 GLY A O 1
ATOM 691 N N . ASN A 1 94 ? 4.287 0.582 7.179 1.00 49.31 94 ASN A N 1
ATOM 692 C CA . ASN A 1 94 ? 4.334 1.972 6.686 1.00 49.31 94 ASN A CA 1
ATOM 693 C C . ASN A 1 94 ? 5.450 2.178 5.667 1.00 49.31 94 ASN A C 1
ATOM 695 O O . ASN A 1 94 ? 6.000 3.265 5.510 1.00 49.31 94 ASN A O 1
ATOM 699 N N . VAL A 1 95 ? 5.790 1.101 4.982 1.00 45.19 95 VAL A N 1
ATOM 700 C CA . VAL A 1 95 ? 6.632 1.123 3.808 1.00 45.19 95 VAL A CA 1
ATOM 701 C C . VAL A 1 95 ? 5.739 0.516 2.743 1.00 45.19 95 VAL A C 1
ATOM 703 O O . VAL A 1 95 ? 5.368 -0.652 2.848 1.00 45.19 95 VAL A O 1
ATOM 706 N N . GLU A 1 96 ? 5.319 1.321 1.763 1.00 53.47 96 GLU A N 1
ATOM 707 C CA . GLU A 1 96 ? 4.942 0.778 0.459 1.00 53.47 96 GLU A CA 1
ATOM 708 C C . GLU A 1 96 ? 6.013 -0.267 0.127 1.00 53.47 96 GLU A C 1
ATOM 710 O O . GLU A 1 96 ? 7.179 0.097 0.010 1.00 53.47 96 GLU A O 1
ATOM 715 N N . TYR A 1 97 ? 5.678 -1.560 0.130 1.00 60.31 97 TYR A N 1
ATOM 716 C CA . TYR A 1 97 ? 6.663 -2.626 -0.046 1.00 60.31 97 TYR A CA 1
ATOM 717 C C . TYR A 1 97 ? 7.183 -2.528 -1.486 1.00 60.31 97 TYR A C 1
ATOM 719 O O . TYR A 1 97 ? 6.599 -3.102 -2.403 1.00 60.31 97 TYR A O 1
ATOM 727 N N . LEU A 1 98 ? 8.212 -1.697 -1.692 1.00 75.06 98 LEU A N 1
ATOM 728 C CA . LEU A 1 98 ? 8.800 -1.406 -2.992 1.00 75.06 98 LEU A CA 1
ATOM 729 C C . LEU A 1 98 ? 9.579 -2.643 -3.431 1.00 75.06 98 LEU A C 1
ATOM 731 O O . LEU A 1 98 ? 10.721 -2.877 -3.034 1.00 75.06 98 LEU A O 1
ATOM 735 N N . LEU A 1 99 ? 8.925 -3.460 -4.242 1.00 86.31 99 LEU A N 1
ATOM 736 C CA . LEU A 1 99 ? 9.526 -4.581 -4.934 1.00 86.31 99 LEU A CA 1
ATOM 737 C C . LEU A 1 99 ? 10.359 -4.041 -6.092 1.00 86.31 99 LEU A C 1
ATOM 739 O O . LEU A 1 99 ? 9.946 -3.112 -6.784 1.00 86.31 99 LEU A O 1
ATOM 743 N N . THR A 1 100 ? 11.528 -4.631 -6.318 1.00 90.12 100 THR A N 1
ATOM 744 C CA . THR A 1 100 ? 12.407 -4.261 -7.431 1.00 90.12 100 THR A CA 1
ATOM 745 C C . THR A 1 100 ? 12.654 -5.455 -8.337 1.00 90.12 100 THR A C 1
ATOM 747 O O . THR A 1 100 ? 12.721 -6.601 -7.888 1.00 90.12 100 THR A O 1
ATOM 750 N N . GLY A 1 101 ? 12.771 -5.188 -9.631 1.00 94.00 101 GLY A N 1
ATOM 751 C CA . GLY A 1 101 ? 13.040 -6.193 -10.645 1.00 94.00 101 GLY A CA 1
ATOM 752 C C . GLY A 1 101 ? 14.014 -5.662 -11.684 1.00 94.00 101 GLY A C 1
ATOM 753 O O . GLY A 1 101 ? 13.804 -4.587 -12.239 1.00 94.00 101 GLY A O 1
ATOM 754 N N . THR A 1 102 ? 15.051 -6.442 -11.985 1.00 96.00 102 THR A N 1
ATOM 755 C CA . THR A 1 102 ? 16.039 -6.099 -13.013 1.00 96.00 102 THR A CA 1
ATOM 756 C C . THR A 1 102 ? 16.051 -7.157 -14.098 1.00 96.00 102 THR A C 1
ATOM 758 O O . THR A 1 102 ? 16.147 -8.348 -13.799 1.00 96.00 102 THR A O 1
ATOM 761 N N . GLN A 1 103 ? 15.992 -6.736 -15.362 1.00 96.88 103 GLN A N 1
ATOM 762 C CA . GLN A 1 103 ? 16.091 -7.657 -16.488 1.00 96.88 103 GLN A CA 1
ATOM 763 C C . GLN A 1 103 ? 16.742 -7.029 -17.720 1.00 96.88 103 GLN A C 1
ATOM 765 O O . GLN A 1 103 ? 16.545 -5.858 -18.034 1.00 96.88 103 GLN A O 1
ATOM 770 N N . CYS A 1 104 ? 17.529 -7.835 -18.430 1.00 94.12 104 CYS A N 1
ATOM 771 C CA . CYS A 1 104 ? 18.254 -7.400 -19.621 1.00 94.12 104 CYS A CA 1
ATOM 772 C C . CYS A 1 104 ? 17.340 -7.258 -20.837 1.00 94.12 104 CYS A C 1
ATOM 774 O O . CYS A 1 104 ? 16.357 -7.990 -20.968 1.00 94.12 104 CYS A O 1
ATOM 776 N N . GLU A 1 105 ? 17.721 -6.378 -21.761 1.00 93.12 105 GLU A N 1
ATOM 777 C CA . GLU A 1 105 ? 17.098 -6.291 -23.080 1.00 93.12 105 GLU A CA 1
ATOM 778 C C . GLU A 1 105 ? 17.054 -7.656 -23.794 1.00 93.12 105 GLU A C 1
ATOM 780 O O . GLU A 1 105 ? 17.982 -8.464 -23.704 1.00 93.12 105 GLU A O 1
ATOM 785 N N . GLY A 1 106 ? 15.938 -7.927 -24.475 1.00 93.88 106 GLY A N 1
ATOM 786 C CA . GLY A 1 106 ? 15.674 -9.176 -25.189 1.00 93.88 106 GLY A CA 1
ATOM 787 C C . GLY A 1 106 ? 15.125 -10.313 -24.321 1.00 93.88 106 GLY A C 1
ATOM 788 O O . GLY A 1 106 ? 14.902 -11.409 -24.839 1.00 93.88 106 GLY A O 1
ATOM 789 N N . LYS A 1 107 ? 14.887 -10.084 -23.023 1.00 96.31 107 LYS A N 1
ATOM 790 C CA . LYS A 1 107 ? 14.316 -11.069 -22.088 1.00 96.31 107 LYS A CA 1
ATOM 791 C C . LYS A 1 107 ? 13.000 -10.574 -21.481 1.00 96.31 107 LYS A C 1
ATOM 793 O O . LYS A 1 107 ? 12.735 -9.376 -21.464 1.00 96.31 107 LYS A O 1
ATOM 798 N N . SER A 1 108 ? 12.203 -11.495 -20.938 1.00 96.94 108 SER A N 1
ATOM 799 C CA . SER A 1 108 ? 10.986 -11.159 -20.185 1.00 96.94 108 SER A CA 1
ATOM 800 C C . SER A 1 108 ? 11.235 -11.076 -18.681 1.00 96.94 108 SER A C 1
ATOM 802 O O . SER A 1 108 ? 12.056 -11.829 -18.145 1.00 96.94 108 SER A O 1
ATOM 804 N N . ILE A 1 109 ? 10.513 -10.186 -18.002 1.00 97.00 109 ILE A N 1
ATOM 805 C CA . ILE A 1 109 ? 10.390 -10.122 -16.541 1.00 97.00 109 ILE A CA 1
ATOM 806 C C . ILE A 1 109 ? 8.914 -10.234 -16.149 1.00 97.00 109 ILE A C 1
ATOM 808 O O . ILE A 1 109 ? 8.048 -9.699 -16.837 1.00 97.00 109 ILE A O 1
ATOM 812 N N . TYR A 1 110 ? 8.644 -10.923 -15.041 1.00 95.88 110 TYR A N 1
ATOM 813 C CA . TYR A 1 110 ? 7.300 -11.135 -14.512 1.00 95.88 110 TYR A CA 1
ATOM 814 C C . TYR A 1 110 ? 7.173 -10.416 -13.170 1.00 95.88 110 TYR A C 1
ATOM 816 O O . TYR A 1 110 ? 7.882 -10.754 -12.223 1.00 95.88 110 TYR A O 1
ATOM 824 N N . LEU A 1 111 ? 6.289 -9.424 -13.098 1.00 95.12 111 LEU A N 1
ATOM 825 C CA . LEU A 1 111 ? 5.919 -8.763 -11.848 1.00 95.12 111 LEU A CA 1
ATOM 826 C C . LEU A 1 111 ? 4.659 -9.444 -11.327 1.00 95.12 111 LEU A C 1
ATOM 828 O O . LEU A 1 111 ? 3.625 -9.405 -11.995 1.00 95.12 111 LEU A O 1
ATOM 832 N N . GLU A 1 112 ? 4.753 -10.107 -10.180 1.00 91.31 112 GLU A N 1
ATOM 833 C CA . GLU A 1 112 ? 3.659 -10.901 -9.626 1.00 91.31 112 GLU A CA 1
ATOM 834 C C . GLU A 1 112 ? 3.291 -10.436 -8.218 1.00 91.31 112 GLU A C 1
ATOM 836 O O . GLU A 1 112 ? 4.156 -10.283 -7.355 1.00 91.31 112 GLU A O 1
ATOM 841 N N . CYS A 1 113 ? 1.990 -10.261 -8.004 1.00 83.81 113 CYS A N 1
ATOM 842 C CA . CYS A 1 113 ? 1.374 -9.984 -6.714 1.00 83.81 113 CYS A CA 1
ATOM 843 C C . CYS A 1 113 ? 0.489 -11.151 -6.253 1.00 83.81 113 CYS A C 1
ATOM 845 O O . CYS A 1 113 ? 0.190 -12.080 -7.020 1.00 83.81 113 CYS A O 1
ATOM 847 N N . GLN A 1 114 ? 0.062 -11.106 -4.987 1.00 74.38 114 GLN A N 1
ATOM 848 C CA . GLN A 1 114 ? -0.831 -12.119 -4.427 1.00 74.38 114 GLN A CA 1
ATOM 849 C C . GLN A 1 114 ? -2.217 -12.065 -5.088 1.00 74.38 114 GLN A C 1
ATOM 851 O O . GLN A 1 114 ? -2.555 -11.160 -5.852 1.00 74.38 114 GLN A O 1
ATOM 856 N N . GLU A 1 115 ? -3.055 -13.062 -4.803 1.00 64.62 115 GLU A N 1
ATOM 857 C CA . GLU A 1 115 ? -4.456 -13.019 -5.227 1.00 64.62 115 GLU A CA 1
ATOM 858 C C . GLU A 1 115 ? -5.156 -11.765 -4.676 1.00 64.62 115 GLU A C 1
ATOM 860 O O . GLU A 1 115 ? -4.978 -11.400 -3.514 1.00 64.62 115 GLU A O 1
ATOM 865 N N . ASN A 1 116 ? -5.973 -11.125 -5.519 1.00 61.47 116 ASN A N 1
ATOM 866 C CA . ASN A 1 116 ? -6.690 -9.874 -5.234 1.00 61.47 116 ASN A CA 1
ATOM 867 C C . ASN A 1 116 ? -5.804 -8.624 -5.055 1.00 61.47 116 ASN A C 1
ATOM 869 O O . ASN A 1 116 ? -6.271 -7.610 -4.537 1.00 61.47 116 ASN A O 1
ATOM 873 N N . GLU A 1 117 ? -4.551 -8.669 -5.507 1.00 75.06 117 GLU A N 1
ATOM 874 C CA . GLU A 1 117 ? -3.663 -7.508 -5.600 1.00 75.06 117 GLU A CA 1
ATOM 875 C C . GLU A 1 117 ? -3.353 -7.161 -7.061 1.00 75.06 117 GLU A C 1
ATOM 877 O O . GLU A 1 117 ? -3.310 -8.030 -7.937 1.00 75.06 117 GLU A O 1
ATOM 882 N N . GLY A 1 118 ? -3.125 -5.876 -7.310 1.00 82.12 118 GLY A N 1
ATOM 883 C CA . GLY A 1 118 ? -2.656 -5.327 -8.571 1.00 82.12 118 GLY A CA 1
ATOM 884 C C . GLY A 1 118 ? -1.222 -4.816 -8.461 1.00 82.12 118 GLY A C 1
ATOM 885 O O . GLY A 1 118 ? -0.778 -4.387 -7.396 1.00 82.12 118 GLY A O 1
ATOM 886 N N . VAL A 1 119 ? -0.499 -4.849 -9.578 1.00 89.75 119 VAL A N 1
ATOM 887 C CA . VAL A 1 119 ? 0.812 -4.214 -9.725 1.00 89.75 119 VAL A CA 1
ATOM 888 C C . VAL A 1 119 ? 0.621 -2.717 -9.977 1.00 89.75 119 VAL A C 1
ATOM 890 O O . VAL A 1 119 ? -0.044 -2.316 -10.934 1.00 89.75 119 VAL A O 1
ATOM 893 N N . GLU A 1 120 ? 1.249 -1.881 -9.154 1.00 89.31 120 GLU A N 1
ATOM 894 C CA . GLU A 1 120 ? 1.411 -0.446 -9.412 1.00 89.31 120 GLU A CA 1
ATOM 895 C C . GLU A 1 120 ? 2.896 -0.127 -9.577 1.00 89.31 120 GLU A C 1
ATOM 897 O O . GLU A 1 120 ? 3.705 -0.336 -8.673 1.00 89.31 120 GLU A O 1
ATOM 902 N N . ILE A 1 121 ? 3.263 0.405 -10.742 1.00 94.56 121 ILE A N 1
ATOM 903 C CA . ILE A 1 121 ? 4.640 0.813 -11.027 1.00 94.56 121 ILE A CA 1
ATOM 904 C C . ILE A 1 121 ? 4.911 2.170 -10.378 1.00 94.56 121 ILE A C 1
ATOM 906 O O . ILE A 1 121 ? 4.276 3.170 -10.728 1.00 94.56 121 ILE A O 1
ATOM 910 N N . LYS A 1 122 ? 5.894 2.213 -9.477 1.00 91.81 122 LYS A N 1
ATOM 911 C CA . LYS A 1 122 ? 6.342 3.446 -8.819 1.00 91.81 122 LYS A CA 1
ATOM 912 C C . LYS A 1 122 ? 7.452 4.113 -9.620 1.00 91.81 122 LYS A C 1
ATOM 914 O O . LYS A 1 122 ? 7.348 5.298 -9.934 1.00 91.81 122 LYS A O 1
ATOM 919 N N . GLU A 1 123 ? 8.452 3.338 -10.035 1.00 94.94 123 GLU A N 1
ATOM 920 C CA . GLU A 1 123 ? 9.609 3.826 -10.790 1.00 94.94 123 GLU A CA 1
ATOM 921 C C . GLU A 1 123 ? 10.021 2.827 -11.875 1.00 94.94 123 GLU A C 1
ATOM 923 O O . GLU A 1 123 ? 9.822 1.620 -11.745 1.00 94.94 123 GLU A O 1
ATOM 928 N N . ALA A 1 124 ? 10.614 3.326 -12.957 1.00 96.62 124 ALA A N 1
ATOM 929 C CA . ALA A 1 124 ? 11.180 2.490 -14.004 1.00 96.62 124 ALA A CA 1
ATOM 930 C C . ALA A 1 124 ? 12.344 3.204 -14.689 1.00 96.62 124 ALA A C 1
ATOM 932 O O . ALA A 1 124 ? 12.248 4.376 -15.052 1.00 96.62 124 ALA A O 1
ATOM 933 N N . PHE A 1 125 ? 13.416 2.459 -14.915 1.00 96.25 125 PHE A N 1
ATOM 934 C CA . PHE A 1 125 ? 14.592 2.857 -15.666 1.00 96.25 125 PHE A CA 1
ATOM 935 C C . PHE A 1 125 ? 14.816 1.839 -16.776 1.00 96.25 125 PHE A C 1
ATOM 937 O O . PHE A 1 125 ? 15.012 0.662 -16.493 1.00 96.25 125 PHE A O 1
ATOM 944 N N . TYR A 1 126 ? 14.820 2.278 -18.031 1.00 96.56 126 TYR A N 1
ATOM 945 C CA . TYR A 1 126 ? 15.255 1.452 -19.154 1.00 96.56 126 TYR A CA 1
ATOM 946 C C . TYR A 1 126 ? 16.397 2.156 -19.874 1.00 96.56 126 TYR A C 1
ATOM 948 O O . TYR A 1 126 ? 16.203 3.251 -20.402 1.00 96.56 126 TYR A O 1
ATOM 956 N N . GLY A 1 127 ? 17.587 1.557 -19.867 1.00 93.38 127 GLY A N 1
ATOM 957 C CA . GLY A 1 127 ? 18.781 2.233 -20.355 1.00 93.38 127 GLY A CA 1
ATOM 958 C C . GLY A 1 127 ? 20.087 1.610 -19.871 1.00 93.38 127 GLY A C 1
ATOM 959 O O . GLY A 1 127 ? 20.163 0.399 -19.648 1.00 93.38 127 GLY A O 1
ATOM 960 N N . ARG A 1 128 ? 21.120 2.441 -19.706 1.00 89.56 128 ARG A N 1
ATOM 961 C CA . ARG A 1 128 ? 22.434 2.049 -19.178 1.00 89.56 128 ARG A CA 1
ATOM 962 C C . ARG A 1 128 ? 22.959 3.098 -18.196 1.00 89.56 128 ARG A C 1
ATOM 964 O O . ARG A 1 128 ? 23.142 4.253 -18.571 1.00 89.56 128 ARG A O 1
ATOM 971 N N . ASP A 1 129 ? 23.223 2.694 -16.954 1.00 88.06 129 ASP A N 1
ATOM 972 C CA . ASP A 1 129 ? 23.968 3.518 -15.999 1.00 88.06 129 ASP A CA 1
ATOM 973 C C . ASP A 1 129 ? 25.480 3.334 -16.241 1.00 88.06 129 ASP A C 1
ATOM 975 O O . ASP A 1 129 ? 25.965 2.196 -16.198 1.00 88.06 129 ASP A O 1
ATOM 979 N N . PRO A 1 130 ? 26.252 4.409 -16.495 1.00 82.94 130 PRO A N 1
ATOM 980 C CA . PRO A 1 130 ? 27.700 4.321 -16.683 1.00 82.94 130 PRO A CA 1
ATOM 981 C C . PRO A 1 130 ? 28.451 3.845 -15.429 1.00 82.94 130 PRO A C 1
ATOM 983 O O . PRO A 1 130 ? 29.592 3.395 -15.545 1.00 82.94 130 PRO A O 1
ATOM 986 N N . ASN A 1 131 ? 27.838 3.935 -14.245 1.00 83.25 131 ASN A N 1
ATOM 987 C CA . ASN A 1 131 ? 28.441 3.518 -12.979 1.00 83.25 131 ASN A CA 1
ATOM 988 C C . ASN A 1 131 ? 28.190 2.038 -12.649 1.00 83.25 131 ASN A C 1
ATOM 990 O O . ASN A 1 131 ? 28.897 1.469 -11.818 1.00 83.25 131 ASN A O 1
ATOM 994 N N . ASP A 1 132 ? 27.222 1.390 -13.298 1.00 83.19 132 ASP A N 1
ATOM 995 C CA . ASP A 1 132 ? 26.913 -0.023 -13.081 1.00 83.19 132 ASP A CA 1
ATOM 996 C C . ASP A 1 132 ? 27.653 -0.882 -14.111 1.00 83.19 132 ASP A C 1
ATOM 998 O O . ASP A 1 132 ? 27.211 -1.014 -15.239 1.00 83.19 132 ASP A O 1
ATOM 1002 N N . GLN A 1 133 ? 28.779 -1.505 -13.772 1.00 75.81 133 GLN A N 1
ATOM 1003 C CA . GLN A 1 133 ? 29.562 -2.286 -14.750 1.00 75.81 133 GLN A CA 1
ATOM 1004 C C . GLN A 1 133 ? 29.150 -3.763 -14.879 1.00 75.81 133 GLN A C 1
ATOM 1006 O O . GLN A 1 133 ? 29.733 -4.493 -15.687 1.00 75.81 133 GLN A O 1
ATOM 1011 N N . ASN A 1 134 ? 28.187 -4.228 -14.080 1.00 82.25 134 ASN A N 1
ATOM 1012 C CA . ASN A 1 134 ? 27.930 -5.660 -13.905 1.00 82.25 134 ASN A CA 1
ATOM 1013 C C . ASN A 1 134 ? 26.550 -6.089 -14.406 1.00 82.25 134 ASN A C 1
ATOM 1015 O O . ASN A 1 134 ? 26.413 -7.202 -14.920 1.00 82.25 134 ASN A O 1
ATOM 1019 N N . THR A 1 135 ? 25.538 -5.230 -14.295 1.00 87.50 135 THR A N 1
ATOM 1020 C CA . THR A 1 135 ? 24.183 -5.569 -14.733 1.00 87.50 135 THR A CA 1
ATOM 1021 C C . THR A 1 135 ? 24.127 -5.740 -16.244 1.00 87.50 135 THR A C 1
ATOM 1023 O O . THR A 1 135 ? 24.474 -4.834 -17.000 1.00 87.50 135 THR A O 1
ATOM 1026 N N . CYS A 1 136 ? 23.653 -6.910 -16.683 1.00 85.56 136 CYS A N 1
ATOM 1027 C CA . CYS A 1 136 ? 23.434 -7.220 -18.098 1.00 85.56 136 CYS A CA 1
ATOM 1028 C C . CYS A 1 136 ? 24.667 -6.980 -18.977 1.00 85.56 136 CYS A C 1
ATOM 1030 O O . CYS A 1 136 ? 24.572 -6.500 -20.106 1.00 85.56 136 CYS A O 1
ATOM 1032 N N . ARG A 1 137 ? 25.840 -7.327 -18.440 1.00 77.69 137 ARG A N 1
ATOM 1033 C CA . ARG A 1 137 ? 27.115 -7.209 -19.137 1.00 77.69 137 ARG A CA 1
ATOM 1034 C C . ARG A 1 137 ? 27.160 -8.139 -20.353 1.00 77.69 137 ARG A C 1
ATOM 1036 O O . ARG A 1 137 ? 27.112 -9.358 -20.209 1.00 77.69 137 ARG A O 1
ATOM 1043 N N . SER A 1 138 ? 27.305 -7.552 -21.537 1.00 68.69 138 SER A N 1
ATOM 1044 C CA . SER A 1 138 ? 27.683 -8.248 -22.773 1.00 68.69 138 SER A CA 1
ATOM 1045 C C . SER A 1 138 ? 29.213 -8.312 -22.910 1.00 68.69 138 SER A C 1
ATOM 1047 O O . SER A 1 138 ? 29.920 -7.356 -22.581 1.00 68.69 138 SER A O 1
ATOM 1049 N N . SER A 1 139 ? 29.744 -9.450 -23.355 1.00 61.28 139 SER A N 1
ATOM 1050 C CA . SER A 1 139 ? 31.185 -9.700 -23.510 1.00 61.28 139 SER A CA 1
ATOM 1051 C C . SER A 1 139 ? 31.810 -9.042 -24.746 1.00 61.28 139 SER A C 1
ATOM 1053 O O . SER A 1 139 ? 33.035 -9.017 -24.844 1.00 61.28 139 SER A O 1
ATOM 1055 N N . ASP A 1 140 ? 30.999 -8.484 -25.652 1.00 57.06 140 ASP A N 1
ATOM 1056 C CA . ASP A 1 140 ? 31.406 -8.299 -27.054 1.00 57.06 140 ASP A CA 1
ATOM 1057 C C . ASP A 1 140 ? 31.545 -6.834 -27.515 1.00 57.06 140 ASP A C 1
ATOM 1059 O O . ASP A 1 140 ? 31.694 -6.584 -28.708 1.00 57.06 140 ASP A O 1
ATOM 1063 N N . VAL A 1 141 ? 31.508 -5.845 -26.613 1.00 56.22 141 VAL A N 1
ATOM 1064 C CA . VAL A 1 141 ? 31.543 -4.418 -26.999 1.00 56.22 141 VAL A CA 1
ATOM 1065 C C . VAL A 1 141 ? 32.547 -3.635 -26.148 1.00 56.22 141 VAL A C 1
ATOM 1067 O O . VAL A 1 141 ? 32.566 -3.767 -24.927 1.00 56.22 141 VAL A O 1
ATOM 1070 N N . GLU A 1 142 ? 33.390 -2.811 -26.781 1.00 53.88 142 GLU A N 1
ATOM 1071 C CA . GLU A 1 142 ? 34.133 -1.736 -26.108 1.00 53.88 142 GLU A CA 1
ATOM 1072 C C . GLU A 1 142 ? 33.125 -0.682 -25.632 1.00 53.88 142 GLU A C 1
ATOM 1074 O O . GLU A 1 142 ? 32.551 0.068 -26.418 1.00 53.88 142 GLU A O 1
ATOM 1079 N N . TRP A 1 143 ? 32.852 -0.673 -24.329 1.00 57.41 143 TRP A N 1
ATOM 1080 C CA . TRP A 1 143 ? 31.806 0.151 -23.736 1.00 57.41 143 TRP A CA 1
ATOM 1081 C C . TRP A 1 143 ? 32.235 1.615 -23.660 1.00 57.41 143 TRP A C 1
ATOM 1083 O O . TRP A 1 143 ? 33.138 1.969 -22.901 1.00 57.41 143 TRP A O 1
ATOM 1093 N N . LEU A 1 144 ? 31.526 2.485 -24.374 1.00 57.78 144 LEU A N 1
ATOM 1094 C CA . LEU A 1 144 ? 31.516 3.908 -24.058 1.00 57.78 144 LEU A CA 1
ATOM 1095 C C . LEU A 1 144 ? 30.538 4.126 -22.891 1.00 57.78 144 LEU A C 1
ATOM 1097 O O . LEU A 1 144 ? 29.373 3.734 -23.014 1.00 57.78 144 LEU A O 1
ATOM 1101 N N . PRO A 1 145 ? 30.960 4.730 -21.763 1.00 57.69 145 PRO A N 1
ATOM 1102 C CA . PRO A 1 145 ? 30.059 5.037 -20.658 1.00 57.69 145 PRO A CA 1
ATOM 1103 C C . PRO A 1 145 ? 29.014 6.050 -21.132 1.00 57.69 145 PRO A C 1
ATOM 1105 O O . PRO A 1 145 ? 29.256 7.254 -21.167 1.00 57.69 145 PRO A O 1
ATOM 1108 N N . THR A 1 146 ? 27.850 5.546 -21.528 1.00 66.06 146 THR A N 1
ATOM 1109 C CA . THR A 1 146 ? 26.737 6.364 -22.000 1.00 66.06 146 THR A CA 1
ATOM 1110 C C . THR A 1 146 ? 25.656 6.299 -20.944 1.00 66.06 146 THR A C 1
ATOM 1112 O O . THR A 1 146 ? 25.060 5.247 -20.739 1.00 66.06 146 THR A O 1
ATOM 1115 N N . ASN A 1 147 ? 25.432 7.419 -20.255 1.00 75.88 147 ASN A N 1
ATOM 1116 C CA . ASN A 1 147 ? 24.226 7.590 -19.458 1.00 75.88 147 ASN A CA 1
ATOM 1117 C C . ASN A 1 147 ? 23.063 7.762 -20.429 1.00 75.88 147 ASN A C 1
ATOM 1119 O O . ASN A 1 147 ? 22.950 8.796 -21.090 1.00 75.88 147 ASN A O 1
ATOM 1123 N N . CYS A 1 148 ? 22.239 6.730 -20.542 1.00 87.50 148 CYS A N 1
ATOM 1124 C CA . CYS A 1 148 ? 21.012 6.793 -21.310 1.00 87.50 148 CYS A CA 1
ATOM 1125 C C . CYS A 1 148 ? 19.870 6.189 -20.507 1.00 87.50 148 CYS A C 1
ATOM 1127 O O . CYS A 1 148 ? 20.023 5.143 -19.881 1.00 87.50 148 CYS A O 1
ATOM 1129 N N . SER A 1 149 ? 18.728 6.868 -20.545 1.00 93.75 149 SER A N 1
ATOM 1130 C CA . SER A 1 149 ? 17.496 6.480 -19.871 1.00 93.75 149 SER A CA 1
ATOM 1131 C C . SER A 1 149 ? 16.316 6.846 -20.759 1.00 93.75 149 SER A C 1
ATOM 1133 O O . SER A 1 149 ? 16.258 7.962 -21.284 1.00 93.75 149 SER A O 1
ATOM 1135 N N . SER A 1 150 ? 15.392 5.911 -20.947 1.00 95.50 150 SER A N 1
ATOM 1136 C CA . SER A 1 150 ? 14.145 6.169 -21.656 1.00 95.50 150 SER A CA 1
ATOM 1137 C C . SER A 1 150 ? 13.227 7.065 -20.828 1.00 95.50 150 SER A C 1
ATOM 1139 O O . SER A 1 150 ? 12.995 6.820 -19.645 1.00 95.50 150 SER A O 1
ATOM 1141 N N . ASN A 1 151 ? 12.646 8.074 -21.475 1.00 94.88 151 ASN A N 1
ATOM 1142 C CA . ASN A 1 151 ? 11.640 8.951 -20.881 1.00 94.88 151 ASN A CA 1
ATOM 1143 C C . ASN A 1 151 ? 10.206 8.400 -20.981 1.00 94.88 151 ASN A C 1
ATOM 1145 O O . ASN A 1 151 ? 9.315 8.958 -20.351 1.00 94.88 151 ASN A O 1
ATOM 1149 N N . THR A 1 152 ? 9.967 7.329 -21.744 1.00 95.69 152 THR A N 1
ATOM 1150 C CA . THR A 1 152 ? 8.631 6.728 -21.919 1.00 95.69 152 THR A CA 1
ATOM 1151 C C . THR A 1 152 ? 8.441 5.433 -21.136 1.00 95.69 152 THR A C 1
ATOM 1153 O O . THR A 1 152 ? 7.306 4.973 -20.988 1.00 95.69 152 THR A O 1
ATO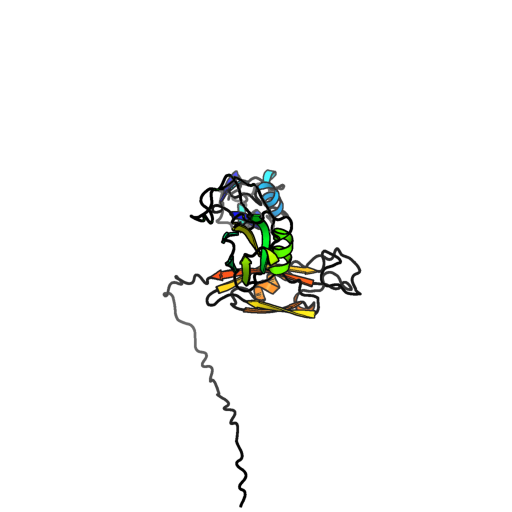M 1156 N N . ALA A 1 153 ? 9.521 4.834 -20.622 1.00 96.75 153 ALA A N 1
ATOM 1157 C CA . ALA A 1 153 ? 9.475 3.528 -19.969 1.00 96.75 153 ALA A CA 1
ATOM 1158 C C . ALA A 1 153 ? 8.519 3.496 -18.763 1.00 96.75 153 ALA A C 1
ATOM 1160 O O . ALA A 1 153 ? 7.713 2.575 -18.656 1.00 96.75 153 ALA A O 1
ATOM 1161 N N . LEU A 1 154 ? 8.555 4.514 -17.895 1.00 96.94 154 LEU A N 1
ATOM 1162 C CA . LEU A 1 154 ? 7.690 4.581 -16.711 1.00 96.94 154 LEU A CA 1
ATOM 1163 C C . LEU A 1 154 ? 6.206 4.630 -17.075 1.00 96.94 154 LEU A C 1
ATOM 1165 O O . LEU A 1 154 ? 5.434 3.803 -16.597 1.00 96.94 154 LEU A O 1
ATOM 1169 N N . ASP A 1 155 ? 5.808 5.568 -17.933 1.00 96.38 155 ASP A N 1
ATOM 1170 C CA . ASP A 1 155 ? 4.400 5.743 -18.299 1.00 96.38 155 ASP A CA 1
ATOM 1171 C C . ASP A 1 155 ? 3.866 4.534 -19.072 1.00 96.38 155 ASP A C 1
ATOM 1173 O O . ASP A 1 155 ? 2.739 4.091 -18.837 1.00 96.38 155 ASP A O 1
ATOM 1177 N N . THR A 1 156 ? 4.703 3.939 -19.929 1.00 97.50 156 THR A N 1
ATOM 1178 C CA . THR A 1 156 ? 4.359 2.706 -20.645 1.00 97.50 156 THR A CA 1
ATOM 1179 C C . THR A 1 156 ? 4.116 1.559 -19.671 1.00 97.50 156 THR A C 1
ATOM 1181 O O . THR A 1 156 ? 3.107 0.866 -19.787 1.00 97.50 156 THR A O 1
ATOM 1184 N N . LEU A 1 157 ? 4.999 1.361 -18.687 1.00 97.50 157 LEU A N 1
ATOM 1185 C CA . LEU A 1 157 ? 4.845 0.285 -17.707 1.00 97.50 157 LEU A CA 1
ATOM 1186 C C . LEU A 1 157 ? 3.685 0.533 -16.741 1.00 97.50 157 LEU A C 1
ATOM 1188 O O . LEU A 1 157 ? 2.971 -0.414 -16.417 1.00 97.50 157 LEU A O 1
ATOM 1192 N N . LYS A 1 158 ? 3.432 1.785 -16.340 1.00 95.81 158 LYS A N 1
ATOM 1193 C CA . LYS A 1 158 ? 2.239 2.148 -15.559 1.00 95.81 158 LYS A CA 1
ATOM 1194 C C . LYS A 1 158 ? 0.963 1.734 -16.282 1.00 95.81 158 LYS A C 1
ATOM 1196 O O . LYS A 1 158 ? 0.129 1.065 -15.688 1.00 95.81 158 LYS A O 1
ATOM 1201 N N . GLN A 1 159 ? 0.832 2.064 -17.566 1.00 93.94 159 GLN A N 1
ATOM 1202 C CA . GLN A 1 159 ? -0.340 1.683 -18.361 1.00 93.94 159 GLN A CA 1
ATOM 1203 C C . GLN A 1 159 ? -0.406 0.174 -18.615 1.00 93.94 159 GLN A C 1
ATOM 1205 O O . GLN A 1 159 ? -1.477 -0.426 -18.543 1.00 93.94 159 GLN A O 1
ATOM 1210 N N . LEU A 1 160 ? 0.735 -0.452 -18.907 1.00 95.19 160 LEU A N 1
ATOM 1211 C CA . LEU A 1 160 ? 0.797 -1.871 -19.235 1.00 95.19 160 LEU A CA 1
ATOM 1212 C C . LEU A 1 160 ? 0.472 -2.760 -18.031 1.00 95.19 160 LEU A C 1
ATOM 1214 O O . LEU A 1 160 ? -0.178 -3.792 -18.216 1.00 95.19 160 LEU A O 1
ATOM 1218 N N . CYS A 1 161 ? 0.921 -2.388 -16.831 1.00 95.00 161 CYS A N 1
ATOM 1219 C CA . CYS A 1 161 ? 0.806 -3.206 -15.624 1.00 95.00 161 CYS A CA 1
ATOM 1220 C C . CYS A 1 161 ? -0.342 -2.815 -14.690 1.00 95.00 161 CYS A C 1
ATOM 1222 O O . CYS A 1 161 ? -0.616 -3.584 -13.772 1.00 95.00 161 CYS A O 1
ATOM 1224 N N . ALA A 1 162 ? -1.014 -1.681 -14.925 1.00 87.62 162 ALA A N 1
ATOM 1225 C CA . ALA A 1 162 ? -2.072 -1.159 -14.059 1.00 87.62 162 ALA A CA 1
ATOM 1226 C C . ALA A 1 162 ? -3.059 -2.244 -13.602 1.00 87.62 162 ALA A C 1
ATOM 1228 O O . ALA A 1 162 ? -3.714 -2.891 -14.424 1.00 87.62 162 ALA A O 1
ATOM 1229 N N . SER A 1 163 ? -3.130 -2.434 -12.282 1.00 80.88 163 SER A N 1
ATOM 1230 C CA . SER A 1 163 ? -4.047 -3.347 -11.584 1.00 80.88 163 SER A CA 1
ATOM 1231 C C . SER A 1 163 ? -3.969 -4.817 -12.023 1.00 80.88 163 SER A C 1
ATOM 1233 O O . SER A 1 163 ? -4.829 -5.628 -11.679 1.00 80.88 163 SER A O 1
ATOM 1235 N N . LYS A 1 164 ? -2.932 -5.218 -12.769 1.00 88.44 164 LYS A N 1
ATOM 1236 C CA . LYS A 1 164 ? -2.730 -6.622 -13.137 1.00 88.44 164 LYS A CA 1
ATOM 1237 C C . LYS A 1 164 ? -2.071 -7.358 -11.985 1.00 88.44 164 LYS A C 1
ATOM 1239 O O . LYS A 1 164 ? -1.056 -6.905 -11.475 1.00 88.44 164 LYS A O 1
ATOM 1244 N N . ARG A 1 165 ? -2.585 -8.539 -11.642 1.00 85.88 165 ARG A N 1
ATOM 1245 C CA . ARG A 1 165 ? -1.935 -9.437 -10.673 1.00 85.88 165 ARG A CA 1
ATOM 1246 C C . ARG A 1 165 ? -0.569 -9.925 -11.160 1.00 85.88 165 ARG A C 1
ATOM 1248 O O . ARG A 1 165 ? 0.371 -10.032 -10.384 1.00 85.88 165 ARG A O 1
ATOM 1255 N N . LEU A 1 166 ? -0.491 -10.259 -12.447 1.00 93.31 166 LEU A N 1
ATOM 1256 C CA . LEU A 1 166 ? 0.719 -10.711 -13.123 1.00 93.31 166 LEU A CA 1
ATOM 1257 C C . LEU A 1 166 ? 0.964 -9.803 -14.330 1.00 93.31 166 LEU A C 1
ATOM 1259 O O . LEU A 1 166 ? 0.157 -9.791 -15.264 1.00 93.31 166 LEU A O 1
ATOM 1263 N N . CYS A 1 167 ? 2.062 -9.052 -14.313 1.00 96.25 167 CYS A N 1
ATOM 1264 C CA . CYS A 1 167 ? 2.512 -8.245 -15.441 1.00 96.25 167 CYS A CA 1
ATOM 1265 C C . CYS A 1 167 ? 3.743 -8.886 -16.093 1.00 96.25 167 CYS A C 1
ATOM 1267 O O . CYS A 1 167 ? 4.832 -8.866 -15.523 1.00 96.25 167 CYS A O 1
ATOM 1269 N N . ASP A 1 168 ? 3.560 -9.457 -17.285 1.00 96.50 168 ASP A N 1
ATOM 1270 C CA . A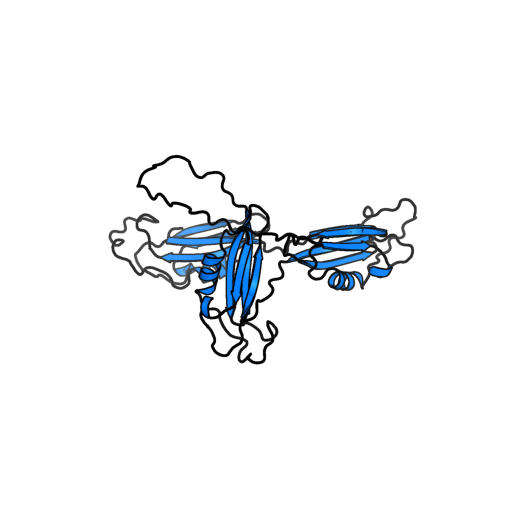SP A 1 168 ? 4.645 -9.953 -18.138 1.00 96.50 168 ASP A CA 1
ATOM 1271 C C . ASP A 1 168 ? 5.138 -8.824 -19.049 1.00 96.50 168 ASP A C 1
ATOM 1273 O O . ASP A 1 168 ? 4.363 -8.229 -19.806 1.00 96.50 168 ASP A O 1
ATOM 1277 N N . ILE A 1 169 ? 6.427 -8.511 -18.948 1.00 97.69 169 ILE A N 1
ATOM 1278 C CA . ILE A 1 169 ? 7.080 -7.437 -19.687 1.00 97.69 169 ILE A CA 1
ATOM 1279 C C . ILE A 1 169 ? 8.203 -8.048 -20.517 1.00 97.69 169 ILE A C 1
ATOM 1281 O O . ILE A 1 169 ? 9.225 -8.470 -19.975 1.00 97.69 169 ILE A O 1
ATOM 1285 N N . TYR A 1 170 ? 8.061 -8.006 -21.841 1.00 97.38 170 TYR A N 1
ATOM 1286 C CA . TYR A 1 170 ? 9.169 -8.268 -22.753 1.00 97.38 170 TYR A CA 1
ATOM 1287 C C . TYR A 1 170 ? 10.040 -7.011 -22.888 1.00 97.38 170 TYR A C 1
ATOM 1289 O O . TYR A 1 170 ? 9.611 -6.004 -23.457 1.00 97.38 170 TYR A O 1
ATOM 1297 N N . VAL A 1 171 ? 11.257 -7.047 -22.340 1.00 97.19 171 VAL A N 1
ATOM 1298 C CA . VAL A 1 171 ? 12.159 -5.888 -22.289 1.00 97.19 171 VAL A CA 1
ATOM 1299 C C . VAL A 1 171 ? 12.734 -5.624 -23.679 1.00 97.19 171 VAL A C 1
ATOM 1301 O O . VAL A 1 171 ? 13.693 -6.272 -24.098 1.00 97.19 171 VAL A O 1
ATOM 1304 N N . HIS A 1 172 ? 12.147 -4.669 -24.402 1.00 95.88 172 HIS A N 1
ATOM 1305 C CA . HIS A 1 172 ? 12.512 -4.380 -25.788 1.00 95.88 172 HIS A CA 1
ATOM 1306 C C . HIS A 1 172 ? 12.353 -2.886 -26.139 1.00 95.88 172 HIS A C 1
ATOM 1308 O O . HIS A 1 172 ? 11.387 -2.261 -25.678 1.00 95.88 172 HIS A O 1
ATOM 1314 N N . PRO A 1 173 ? 13.218 -2.311 -27.003 1.00 94.62 173 PRO A N 1
ATOM 1315 C CA . PRO A 1 173 ? 13.163 -0.887 -27.345 1.00 94.62 173 PRO A CA 1
ATOM 1316 C C . PRO A 1 173 ? 11.847 -0.443 -27.995 1.00 94.62 173 PRO A C 1
ATOM 1318 O O . PRO A 1 173 ? 11.407 0.685 -27.797 1.00 94.62 173 PRO A O 1
ATOM 1321 N N . SER A 1 174 ? 11.176 -1.329 -28.740 1.00 94.81 174 SER A N 1
ATOM 1322 C CA . SER A 1 174 ? 9.877 -1.017 -29.361 1.00 94.81 174 SER A CA 1
ATOM 1323 C C . SER A 1 174 ? 8.748 -0.803 -28.351 1.00 94.81 174 SER A C 1
ATOM 1325 O O . SER A 1 174 ? 7.757 -0.164 -28.687 1.00 94.81 174 SER A O 1
ATOM 1327 N N . LEU A 1 175 ? 8.870 -1.374 -27.148 1.00 96.06 175 LEU A N 1
ATOM 1328 C CA . LEU A 1 175 ? 7.907 -1.199 -26.064 1.00 96.06 175 LEU A CA 1
ATOM 1329 C C . LEU A 1 175 ? 8.307 -0.012 -25.188 1.00 96.06 175 LEU A C 1
ATOM 1331 O O . LEU A 1 175 ? 7.488 0.853 -24.914 1.00 96.06 175 LEU A O 1
ATOM 1335 N N . LEU A 1 176 ? 9.568 0.028 -24.754 1.00 96.38 176 LEU A N 1
ATOM 1336 C CA . LEU A 1 176 ? 10.027 0.942 -23.704 1.00 96.38 176 LEU A CA 1
ATOM 1337 C C . LEU A 1 176 ? 10.652 2.239 -24.236 1.00 96.38 176 LEU A C 1
ATOM 1339 O O . LEU A 1 176 ? 11.007 3.092 -23.430 1.00 96.38 176 LEU A O 1
ATOM 1343 N N . GLY A 1 177 ? 10.784 2.394 -25.557 1.00 94.12 177 GLY A N 1
ATOM 1344 C CA . GLY A 1 177 ? 11.528 3.476 -26.210 1.00 94.12 177 GLY A CA 1
ATOM 1345 C C . GLY A 1 177 ? 13.038 3.225 -26.191 1.00 94.12 177 GLY A C 1
ATOM 1346 O O . GLY A 1 177 ? 13.567 2.770 -25.181 1.00 94.12 177 GLY A O 1
ATOM 1347 N N . ASP A 1 178 ? 13.743 3.510 -27.294 1.00 92.81 178 ASP A N 1
ATOM 1348 C CA . ASP A 1 178 ? 15.206 3.357 -27.363 1.00 92.81 178 ASP A CA 1
ATOM 1349 C C . ASP A 1 178 ? 15.929 4.673 -27.024 1.00 92.81 178 ASP A C 1
ATOM 1351 O O . ASP A 1 178 ? 15.929 5.595 -27.845 1.00 92.81 178 ASP A O 1
ATOM 1355 N N . PRO A 1 179 ? 16.557 4.799 -25.843 1.00 90.75 179 PRO A N 1
ATOM 1356 C CA . PRO A 1 179 ? 17.302 5.999 -25.477 1.00 90.75 179 PRO A CA 1
ATOM 1357 C C . PRO A 1 179 ? 18.733 6.030 -26.033 1.00 90.75 179 PRO A C 1
ATOM 1359 O O . PRO A 1 179 ? 19.371 7.081 -26.003 1.00 90.75 179 PRO A O 1
ATOM 1362 N N . CYS A 1 180 ? 19.274 4.894 -26.478 1.00 88.00 180 CYS A N 1
ATOM 1363 C CA . CYS A 1 180 ? 20.658 4.766 -26.932 1.00 88.00 180 CYS A CA 1
ATOM 1364 C C . CYS A 1 180 ? 20.804 3.526 -27.818 1.00 88.00 180 CYS A C 1
ATOM 1366 O O . CYS A 1 180 ? 20.984 2.399 -27.345 1.00 88.00 180 CYS A O 1
ATOM 1368 N N . VAL A 1 181 ? 20.734 3.766 -29.126 1.00 86.00 181 VAL A N 1
ATOM 1369 C CA . VAL A 1 181 ? 20.920 2.751 -30.166 1.00 86.00 181 VAL A CA 1
ATOM 1370 C C . VAL A 1 181 ? 22.322 2.146 -30.047 1.00 86.00 181 VAL A C 1
ATOM 1372 O O . VAL A 1 181 ? 23.260 2.841 -29.663 1.00 86.00 181 VAL A O 1
ATOM 1375 N N . GLU A 1 182 ? 22.449 0.848 -30.335 1.00 81.56 182 GLU A N 1
ATOM 1376 C CA . GLU A 1 182 ? 23.707 0.074 -30.258 1.00 81.56 182 GLU A CA 1
ATOM 1377 C C . GLU A 1 182 ? 24.336 -0.050 -28.856 1.00 81.56 182 GLU A C 1
ATOM 1379 O O . GLU A 1 182 ? 25.340 -0.742 -28.687 1.00 81.56 182 GLU A O 1
ATOM 1384 N N . THR A 1 183 ? 23.708 0.511 -27.820 1.00 81.88 183 THR A N 1
ATOM 1385 C CA . THR A 1 183 ? 24.076 0.271 -26.422 1.00 81.88 183 THR A CA 1
ATOM 1386 C C . THR A 1 183 ? 23.178 -0.810 -25.831 1.00 81.88 183 THR A C 1
ATOM 1388 O O . THR A 1 183 ? 21.951 -0.741 -25.935 1.00 81.88 183 THR A O 1
ATOM 1391 N N . SER A 1 184 ? 23.785 -1.801 -25.175 1.00 82.62 184 SER A N 1
ATOM 1392 C CA . SER A 1 184 ? 23.059 -2.828 -24.419 1.00 82.62 184 SER A CA 1
ATOM 1393 C C . SER A 1 184 ? 22.343 -2.195 -23.232 1.00 82.62 184 SER A C 1
ATOM 1395 O O . SER A 1 184 ? 23.002 -1.599 -22.380 1.00 82.62 184 SER A O 1
ATOM 1397 N N . LYS A 1 185 ? 21.021 -2.346 -23.144 1.00 90.31 185 LYS A N 1
ATOM 1398 C CA . LYS A 1 185 ? 20.208 -1.753 -22.076 1.00 90.31 185 LYS A CA 1
ATOM 1399 C C . LYS A 1 185 ? 19.697 -2.806 -21.094 1.00 90.31 185 LYS A C 1
ATOM 1401 O O . LYS A 1 185 ? 19.695 -4.011 -21.354 1.00 90.31 185 LYS A O 1
ATOM 1406 N N . TYR A 1 186 ? 19.238 -2.338 -19.945 1.00 93.56 186 TYR A N 1
ATOM 1407 C CA . TYR A 1 186 ? 18.508 -3.137 -18.971 1.00 93.56 186 TYR A CA 1
ATOM 1408 C C . TYR A 1 186 ? 17.341 -2.333 -18.411 1.00 93.56 186 TYR A C 1
ATOM 1410 O O . TYR A 1 186 ? 17.376 -1.102 -18.378 1.00 93.56 186 TYR A O 1
ATOM 1418 N N . LEU A 1 187 ? 16.299 -3.049 -18.005 1.00 96.81 187 LEU A N 1
ATOM 1419 C CA . LEU A 1 187 ? 15.189 -2.519 -17.235 1.00 96.81 187 LEU A CA 1
ATOM 1420 C C . LEU A 1 187 ? 15.494 -2.716 -15.750 1.00 96.81 187 LEU A C 1
ATOM 1422 O O . LEU A 1 187 ? 15.827 -3.828 -15.344 1.00 96.81 187 LEU A O 1
ATOM 1426 N N . ASN A 1 188 ? 15.347 -1.661 -14.959 1.00 96.44 188 ASN A N 1
ATOM 1427 C CA . ASN A 1 188 ? 15.160 -1.721 -13.516 1.00 96.44 188 ASN A CA 1
ATOM 1428 C C . ASN A 1 188 ? 13.781 -1.125 -13.212 1.00 96.44 188 ASN A C 1
ATOM 1430 O O . ASN A 1 188 ? 13.491 -0.007 -13.634 1.00 96.44 188 ASN A O 1
ATOM 1434 N N . VAL A 1 189 ? 12.913 -1.877 -12.548 1.00 96.56 189 VAL A N 1
ATOM 1435 C CA . VAL A 1 189 ? 11.540 -1.466 -12.246 1.00 96.56 189 VAL A CA 1
ATOM 1436 C C . VAL A 1 189 ? 11.275 -1.609 -10.758 1.00 96.56 189 VAL A C 1
ATOM 1438 O O . VAL A 1 189 ? 11.564 -2.650 -10.173 1.00 96.56 189 VAL A O 1
ATOM 1441 N N . THR A 1 190 ? 10.696 -0.569 -10.171 1.00 92.62 190 THR A N 1
ATOM 1442 C CA . THR A 1 190 ? 10.229 -0.544 -8.787 1.00 92.62 190 THR A CA 1
ATOM 1443 C C . THR A 1 190 ? 8.707 -0.504 -8.795 1.00 92.62 190 THR A C 1
ATOM 1445 O O . THR A 1 190 ? 8.100 0.367 -9.426 1.00 92.62 190 THR A O 1
ATOM 1448 N N . PHE A 1 191 ? 8.070 -1.435 -8.099 1.00 91.75 191 PHE A N 1
ATOM 1449 C CA . PHE A 1 191 ? 6.619 -1.567 -8.062 1.00 91.75 191 PHE A CA 1
ATOM 1450 C C . PHE A 1 191 ? 6.129 -1.927 -6.666 1.00 91.75 191 PHE A C 1
ATOM 1452 O O . PHE A 1 191 ? 6.895 -2.369 -5.815 1.00 91.75 191 PHE A O 1
ATOM 1459 N N . VAL A 1 192 ? 4.837 -1.747 -6.442 1.00 83.88 192 VAL A N 1
ATOM 1460 C CA . VAL A 1 192 ? 4.151 -2.231 -5.247 1.00 83.88 192 VAL A CA 1
ATOM 1461 C C . VAL A 1 192 ? 3.027 -3.159 -5.658 1.00 83.88 192 VAL A C 1
ATOM 1463 O O . VAL A 1 192 ? 2.433 -3.012 -6.730 1.00 83.88 192 VAL A O 1
ATOM 1466 N N . CYS A 1 193 ? 2.724 -4.093 -4.770 1.00 82.69 193 CYS A N 1
ATOM 1467 C CA . CYS A 1 193 ? 1.467 -4.811 -4.802 1.00 82.69 193 CYS A CA 1
ATOM 1468 C C . CYS A 1 193 ? 0.477 -4.052 -3.935 1.00 82.69 193 CYS A C 1
ATOM 1470 O O . CYS A 1 193 ? 0.716 -3.841 -2.746 1.00 82.69 193 CYS A O 1
ATOM 1472 N N . PHE A 1 194 ? -0.616 -3.609 -4.541 1.00 69.75 194 PHE A N 1
ATOM 1473 C CA . PHE A 1 194 ? -1.689 -2.942 -3.825 1.00 69.75 194 PHE A CA 1
ATOM 1474 C C . PHE A 1 194 ? -2.956 -3.769 -3.950 1.00 69.75 194 PHE A C 1
ATOM 1476 O O . PHE A 1 194 ? -3.280 -4.311 -5.005 1.00 69.75 194 PHE A O 1
ATOM 1483 N N . ARG A 1 195 ? -3.705 -3.859 -2.859 1.00 65.94 195 ARG A N 1
ATOM 1484 C CA . ARG A 1 195 ? -5.070 -4.360 -2.921 1.00 65.94 195 ARG A CA 1
ATOM 1485 C C . ARG A 1 195 ? -5.937 -3.216 -3.427 1.00 65.94 195 ARG A C 1
ATOM 1487 O O . ARG A 1 195 ? -6.084 -2.208 -2.740 1.00 65.94 195 ARG A O 1
ATOM 1494 N N . GLU A 1 196 ? -6.474 -3.348 -4.635 1.00 56.53 196 GLU A N 1
ATOM 1495 C CA . GLU A 1 196 ? -7.418 -2.373 -5.176 1.00 56.53 196 GLU A CA 1
ATOM 1496 C C . GLU A 1 196 ? -8.721 -2.500 -4.378 1.00 56.53 196 GLU A C 1
ATOM 1498 O O . GLU A 1 196 ? -9.552 -3.379 -4.626 1.00 56.53 196 GLU A O 1
ATOM 1503 N N . TYR A 1 197 ? -8.863 -1.663 -3.347 1.00 62.88 197 TYR A N 1
ATOM 1504 C CA . TYR A 1 197 ? -10.116 -1.509 -2.620 1.00 62.88 197 TYR A CA 1
ATOM 1505 C C . TYR A 1 197 ? -11.118 -0.887 -3.580 1.00 62.88 197 TYR A C 1
ATOM 1507 O O . TYR A 1 197 ? -11.196 0.330 -3.699 1.00 62.88 197 TYR A O 1
ATOM 1515 N N . HIS A 1 198 ? -11.856 -1.725 -4.301 1.00 64.56 198 HIS A N 1
ATOM 1516 C CA . HIS A 1 198 ? -12.955 -1.245 -5.115 1.00 64.56 198 HIS A CA 1
ATOM 1517 C C . HIS A 1 198 ? -14.078 -0.812 -4.173 1.00 64.56 198 HIS A C 1
ATOM 1519 O O . HIS A 1 198 ? -14.618 -1.664 -3.461 1.00 64.56 198 HIS A O 1
ATOM 1525 N N . PRO A 1 199 ? -14.426 0.483 -4.133 1.00 77.38 199 PRO A N 1
ATOM 1526 C CA . PRO A 1 199 ? -15.579 0.938 -3.381 1.00 77.38 199 PRO A CA 1
ATOM 1527 C C . PRO A 1 199 ? -16.830 0.280 -3.966 1.00 77.38 199 PRO A C 1
ATOM 1529 O O . PRO A 1 199 ? -17.055 0.277 -5.177 1.00 77.38 199 PRO A O 1
ATOM 1532 N N . ILE A 1 200 ? -17.626 -0.328 -3.095 1.00 85.88 200 ILE A N 1
ATOM 1533 C CA . ILE A 1 200 ? -18.798 -1.115 -3.475 1.00 85.88 200 ILE A CA 1
ATOM 1534 C C . ILE A 1 200 ? -19.986 -0.179 -3.386 1.00 85.88 200 ILE A C 1
ATOM 1536 O O . ILE A 1 200 ? -20.396 0.206 -2.290 1.00 85.88 200 ILE A O 1
ATOM 1540 N N . CYS A 1 201 ? -20.519 0.227 -4.530 1.00 89.00 201 CYS A N 1
ATOM 1541 C CA . CYS A 1 201 ? -21.593 1.207 -4.554 1.00 89.00 201 CYS A CA 1
ATOM 1542 C C . CYS A 1 201 ? -22.848 0.663 -3.861 1.00 89.00 201 CYS A C 1
ATOM 1544 O O . CYS A 1 201 ? -23.071 -0.548 -3.815 1.00 89.00 201 CYS A O 1
ATOM 1546 N N . GLU A 1 202 ? -23.680 1.550 -3.320 1.00 88.31 202 GLU A N 1
ATOM 1547 C CA . GLU A 1 202 ? -24.942 1.174 -2.682 1.00 88.31 202 GLU A CA 1
ATOM 1548 C C . GLU A 1 202 ? -25.772 0.231 -3.577 1.00 88.31 202 GLU A C 1
ATOM 1550 O O . GLU A 1 202 ? -25.869 0.411 -4.792 1.00 88.31 202 GLU A O 1
ATOM 1555 N N . ALA A 1 203 ? -26.324 -0.815 -2.957 1.00 84.25 203 ALA A N 1
ATOM 1556 C CA . ALA A 1 203 ? -27.011 -1.948 -3.584 1.00 84.25 203 ALA A CA 1
ATOM 1557 C C . ALA A 1 203 ? -26.147 -2.906 -4.436 1.00 84.25 203 ALA A C 1
ATOM 1559 O O . ALA A 1 203 ? -26.688 -3.866 -4.988 1.00 84.25 203 ALA A O 1
ATOM 1560 N N . GLN A 1 204 ? -24.824 -2.731 -4.504 1.00 82.94 204 GLN A N 1
ATOM 1561 C CA . GLN A 1 204 ? -23.924 -3.733 -5.084 1.00 82.94 204 GLN A CA 1
ATOM 1562 C C . GLN A 1 204 ? -23.513 -4.793 -4.056 1.00 82.94 204 GLN A C 1
ATOM 1564 O O . GLN A 1 204 ? -23.591 -4.600 -2.838 1.00 82.94 204 GLN A O 1
ATOM 1569 N N . THR A 1 205 ? -23.075 -5.943 -4.564 1.00 77.25 205 THR A N 1
ATOM 1570 C CA . THR A 1 205 ? -22.524 -7.047 -3.774 1.00 77.25 205 THR A CA 1
ATOM 1571 C C . THR A 1 205 ? -21.034 -7.172 -4.049 1.00 77.25 205 THR A C 1
ATOM 1573 O O . THR A 1 205 ? -20.597 -7.012 -5.185 1.00 77.25 205 THR A O 1
ATOM 1576 N N . THR A 1 206 ? -20.266 -7.494 -3.014 1.00 71.69 206 THR A N 1
ATOM 1577 C CA . THR A 1 206 ? -18.837 -7.787 -3.113 1.00 71.69 206 THR A CA 1
ATOM 1578 C C . THR A 1 206 ? -18.529 -9.219 -2.708 1.00 71.69 206 THR A C 1
ATOM 1580 O O . THR A 1 206 ? -19.297 -9.866 -1.985 1.00 71.69 206 THR A O 1
ATOM 1583 N N . PHE A 1 207 ? -17.370 -9.682 -3.161 1.00 72.12 207 PHE A N 1
ATOM 1584 C CA . PHE A 1 207 ? -16.778 -10.958 -2.811 1.00 72.12 207 PHE A CA 1
ATOM 1585 C C . PHE A 1 207 ? -15.352 -10.722 -2.313 1.00 72.12 207 PHE A C 1
ATOM 1587 O O . PHE A 1 207 ? -14.515 -10.184 -3.033 1.00 72.12 207 PHE A O 1
ATOM 1594 N N . MET A 1 208 ? -15.085 -11.136 -1.078 1.00 75.38 208 MET A N 1
ATOM 1595 C CA . MET A 1 208 ? -13.753 -11.123 -0.477 1.00 75.38 208 MET A CA 1
ATOM 1596 C C . MET A 1 208 ? -13.294 -12.560 -0.274 1.00 75.38 208 MET A C 1
ATOM 1598 O O . MET A 1 208 ? -14.083 -13.399 0.168 1.00 75.38 208 MET A O 1
ATOM 1602 N N . SER A 1 209 ? -12.027 -12.850 -0.551 1.00 74.00 209 SER A N 1
ATOM 1603 C CA . SER A 1 209 ? -11.469 -14.190 -0.380 1.00 74.00 209 SER A CA 1
ATOM 1604 C C . SER A 1 209 ? -10.006 -14.169 0.030 1.00 74.00 209 SER A C 1
ATOM 1606 O O . SER A 1 209 ? -9.261 -13.247 -0.302 1.00 74.00 209 SER A O 1
ATOM 1608 N N . CYS A 1 210 ? -9.609 -15.236 0.712 1.00 67.69 210 CYS A N 1
ATOM 1609 C CA . CYS A 1 210 ? -8.242 -15.563 1.077 1.00 67.69 210 CYS A CA 1
ATOM 1610 C C . CYS A 1 210 ? -7.848 -16.933 0.522 1.00 67.69 210 CYS A C 1
ATOM 1612 O O . CYS A 1 210 ? -8.705 -17.745 0.162 1.00 67.69 210 CYS A O 1
ATOM 1614 N N . GLN A 1 211 ? -6.541 -17.195 0.476 1.00 62.72 211 GLN A N 1
ATOM 1615 C CA . GLN A 1 211 ? -6.007 -18.478 0.027 1.00 62.72 211 GLN A CA 1
ATOM 1616 C C . GLN A 1 211 ? -6.371 -19.613 1.002 1.00 62.72 211 GLN A C 1
ATOM 1618 O O . GLN A 1 211 ? -6.826 -19.397 2.130 1.00 62.72 211 GLN A O 1
ATOM 1623 N N . ALA A 1 212 ? -6.146 -20.858 0.575 1.00 63.88 212 ALA A N 1
ATOM 1624 C CA . ALA A 1 212 ? -6.407 -22.035 1.397 1.00 63.88 212 ALA A CA 1
ATOM 1625 C C . ALA A 1 212 ? -5.689 -21.951 2.762 1.00 63.88 212 ALA A C 1
ATOM 1627 O O . ALA A 1 212 ? -4.492 -21.682 2.833 1.00 63.88 212 ALA A O 1
ATOM 1628 N N . ASN A 1 213 ? -6.423 -22.242 3.843 1.00 69.25 213 ASN A N 1
ATOM 1629 C CA . ASN A 1 213 ? -5.972 -22.177 5.246 1.00 69.25 213 ASN A CA 1
ATOM 1630 C C . ASN A 1 213 ? -5.742 -20.764 5.821 1.00 69.25 213 ASN A C 1
ATOM 1632 O O . ASN A 1 213 ? -5.195 -20.632 6.920 1.00 69.25 213 ASN A O 1
ATOM 1636 N N . GLN A 1 214 ? -6.187 -19.719 5.124 1.00 77.62 214 GLN A N 1
ATOM 1637 C CA . GLN A 1 214 ? -6.236 -18.353 5.642 1.00 77.62 214 GLN A CA 1
ATOM 1638 C C . GLN A 1 214 ? -7.686 -17.924 5.898 1.00 77.62 214 GLN A C 1
ATOM 1640 O O . GLN A 1 214 ? -8.611 -18.367 5.214 1.00 77.62 214 GLN A O 1
ATOM 1645 N N . GLY A 1 215 ? -7.881 -17.058 6.888 1.00 80.19 215 GLY A N 1
ATOM 1646 C CA . GLY A 1 215 ? -9.145 -16.392 7.176 1.00 80.19 215 GLY A CA 1
ATOM 1647 C C . GLY A 1 215 ? -9.057 -14.892 6.903 1.00 80.19 215 GLY A C 1
ATOM 1648 O O . GLY A 1 215 ? -8.000 -14.278 7.064 1.00 80.19 215 GLY A O 1
ATOM 1649 N N . LEU A 1 216 ? -10.181 -14.299 6.508 1.00 76.75 216 LEU A N 1
ATOM 1650 C CA . LEU A 1 216 ? -10.349 -12.855 6.394 1.00 76.75 216 LEU A CA 1
ATOM 1651 C C . LEU A 1 216 ? -10.214 -12.215 7.776 1.00 76.75 216 LEU A C 1
ATOM 1653 O O . LEU A 1 216 ? -10.955 -12.557 8.701 1.00 76.75 216 LEU A O 1
ATOM 1657 N N . ARG A 1 217 ? -9.312 -11.247 7.908 1.00 82.25 217 ARG A N 1
ATOM 1658 C CA . ARG A 1 217 ? -9.230 -10.375 9.077 1.00 82.25 217 ARG A CA 1
ATOM 1659 C C . ARG A 1 217 ? -9.660 -8.976 8.673 1.00 82.25 217 ARG A C 1
ATOM 1661 O O . ARG A 1 217 ? -8.938 -8.294 7.954 1.00 82.25 217 ARG A O 1
ATOM 1668 N N . ILE A 1 218 ? -10.845 -8.571 9.117 1.00 82.69 218 ILE A N 1
ATOM 1669 C CA . ILE A 1 218 ? -11.431 -7.268 8.808 1.00 82.69 218 ILE A CA 1
ATOM 1670 C C . ILE A 1 218 ? -10.926 -6.244 9.827 1.00 82.69 218 ILE A C 1
ATOM 1672 O O . ILE A 1 218 ? -11.141 -6.398 11.030 1.00 82.69 218 ILE A O 1
ATOM 1676 N N . TYR A 1 219 ? -10.279 -5.193 9.337 1.00 78.88 219 TYR A N 1
ATOM 1677 C CA . TYR A 1 219 ? -9.751 -4.103 10.156 1.00 78.88 219 TYR A CA 1
ATOM 1678 C C . TYR A 1 219 ? -10.759 -2.980 10.335 1.00 78.88 219 TYR A C 1
ATOM 1680 O O . TYR A 1 219 ? -10.985 -2.499 11.439 1.00 78.88 219 TYR A O 1
ATOM 1688 N N . GLU A 1 220 ? -11.359 -2.565 9.228 1.00 82.12 220 GLU A N 1
ATOM 1689 C CA . GLU A 1 220 ? -12.203 -1.386 9.169 1.00 82.12 220 GLU A CA 1
ATOM 1690 C C . GLU A 1 220 ? -13.194 -1.562 8.027 1.00 82.12 220 GLU A C 1
ATOM 1692 O O . GLU A 1 220 ? -12.853 -2.100 6.971 1.00 82.12 220 GLU A O 1
ATOM 1697 N N . ALA A 1 221 ? -14.416 -1.090 8.220 1.00 87.88 221 ALA A N 1
ATOM 1698 C CA . ALA A 1 221 ? -15.361 -0.914 7.142 1.00 87.88 221 ALA A CA 1
ATOM 1699 C C . ALA A 1 221 ? -16.043 0.447 7.260 1.00 87.88 221 ALA A C 1
ATOM 1701 O O . ALA A 1 221 ? -16.375 0.916 8.348 1.00 87.88 221 ALA A O 1
ATOM 1702 N N . PHE A 1 222 ? -16.266 1.067 6.112 1.00 88.75 222 PHE A N 1
ATOM 1703 C CA . PHE A 1 222 ? -16.890 2.371 5.980 1.00 88.75 222 PHE A CA 1
ATOM 1704 C C . PHE A 1 222 ? -18.074 2.236 5.036 1.00 88.75 222 PHE A C 1
ATOM 1706 O O . PHE A 1 222 ? -17.892 1.756 3.924 1.00 88.75 222 PHE A O 1
ATOM 1713 N N . PHE A 1 223 ? -19.264 2.662 5.449 1.00 91.00 223 PHE A N 1
ATOM 1714 C CA . PHE A 1 223 ? -20.416 2.780 4.558 1.00 91.00 223 PHE A CA 1
ATOM 1715 C C . PHE A 1 223 ? -20.944 4.206 4.627 1.00 91.00 223 PHE A C 1
ATOM 1717 O O . PHE A 1 223 ? -21.521 4.600 5.635 1.00 91.00 223 PHE A O 1
ATOM 1724 N N . GLY A 1 224 ? -20.703 4.982 3.576 1.00 91.50 224 GLY A N 1
ATOM 1725 C CA . GLY A 1 224 ? -20.974 6.417 3.549 1.00 91.50 224 GLY A CA 1
ATOM 1726 C C . GLY A 1 224 ? -20.492 7.034 2.241 1.00 91.50 224 GLY A C 1
ATOM 1727 O O . GLY A 1 224 ? -20.521 6.374 1.201 1.00 91.50 224 GLY A O 1
ATOM 1728 N N . ARG A 1 225 ? -20.027 8.282 2.282 1.00 90.94 225 ARG A N 1
ATOM 1729 C CA . ARG A 1 225 ? -19.365 8.949 1.154 1.00 90.94 225 ARG A CA 1
ATOM 1730 C C . ARG A 1 225 ? -18.368 10.000 1.652 1.00 90.94 225 ARG A C 1
ATOM 1732 O O . ARG A 1 225 ? -18.682 10.738 2.575 1.00 90.94 225 ARG A O 1
ATOM 1739 N N . LYS A 1 226 ? -17.180 10.039 1.045 1.00 88.25 226 LYS A N 1
ATOM 1740 C CA . LYS A 1 226 ? -16.077 10.970 1.359 1.00 88.25 226 LYS A CA 1
ATOM 1741 C C . LYS A 1 226 ? -15.697 11.869 0.174 1.00 88.25 226 LYS A C 1
ATOM 1743 O O . LYS A 1 226 ? -14.882 12.771 0.333 1.00 88.25 226 LYS A O 1
ATOM 1748 N N . ASP A 1 227 ? -16.216 11.574 -1.021 1.00 86.12 227 ASP A N 1
ATOM 1749 C CA . ASP A 1 227 ? -15.895 12.284 -2.258 1.00 86.12 227 ASP A CA 1
ATOM 1750 C C . ASP A 1 227 ? -17.035 12.185 -3.302 1.00 86.12 227 ASP A C 1
ATOM 1752 O O . ASP A 1 227 ? -18.031 11.469 -3.125 1.00 86.12 227 ASP A O 1
ATOM 1756 N N . ASN A 1 228 ? -16.895 12.918 -4.411 1.00 86.38 228 ASN A N 1
ATOM 1757 C CA . ASN A 1 228 ? -17.890 12.995 -5.486 1.00 86.38 228 ASN A CA 1
ATOM 1758 C C . ASN A 1 228 ? -17.566 12.158 -6.741 1.00 86.38 228 ASN A C 1
ATOM 1760 O O . ASN A 1 228 ? -18.386 12.120 -7.662 1.00 86.38 228 ASN A O 1
ATOM 1764 N N . THR A 1 229 ? -16.405 11.507 -6.806 1.00 84.12 229 THR A N 1
ATOM 1765 C CA . THR A 1 229 ? -15.950 10.748 -7.983 1.00 84.12 229 THR A CA 1
ATOM 1766 C C . THR A 1 229 ? -16.162 9.248 -7.808 1.00 84.12 229 THR A C 1
ATOM 1768 O O . THR A 1 229 ? -16.466 8.545 -8.773 1.00 84.12 229 THR A O 1
ATOM 1771 N N . THR A 1 230 ? -16.070 8.764 -6.577 1.00 85.69 230 THR A N 1
ATOM 1772 C CA . THR A 1 230 ? -16.303 7.389 -6.164 1.00 85.69 230 THR A CA 1
ATOM 1773 C C . THR A 1 230 ? -17.786 7.049 -6.256 1.00 85.69 230 THR A C 1
ATOM 1775 O O . THR A 1 230 ? -18.636 7.739 -5.685 1.00 85.69 230 THR A O 1
ATOM 1778 N N . CYS A 1 231 ? -18.116 5.957 -6.955 1.00 86.88 231 CYS A N 1
ATOM 1779 C CA . CYS A 1 231 ? -19.498 5.525 -7.184 1.00 86.88 231 CYS A CA 1
ATOM 1780 C C . CYS A 1 231 ? -20.395 6.676 -7.690 1.00 86.88 231 CYS A C 1
ATOM 1782 O O . CYS A 1 231 ? -21.301 7.116 -6.966 1.00 86.88 231 CYS A O 1
ATOM 1784 N N . PRO A 1 232 ? -20.123 7.198 -8.904 1.00 88.62 232 PRO A N 1
ATOM 1785 C CA . PRO A 1 232 ? -20.818 8.361 -9.439 1.00 88.62 232 PRO A CA 1
ATOM 1786 C C . PRO A 1 232 ? -22.301 8.044 -9.650 1.00 88.62 232 PRO A C 1
ATOM 1788 O O . PRO A 1 232 ? -22.658 7.045 -10.276 1.00 88.62 232 PRO A O 1
ATOM 1791 N N . HIS A 1 233 ? -23.177 8.899 -9.122 1.00 89.50 233 HIS A N 1
ATOM 1792 C CA . HIS A 1 233 ? -24.621 8.687 -9.143 1.00 89.50 233 HIS A CA 1
ATOM 1793 C C . HIS A 1 233 ? -25.380 10.027 -9.111 1.00 89.50 233 HIS A C 1
ATOM 1795 O O . HIS A 1 233 ? -24.897 10.979 -8.499 1.00 89.50 233 HIS A O 1
ATOM 1801 N N . PRO A 1 234 ? -26.585 10.134 -9.707 1.00 88.69 234 PRO A N 1
ATOM 1802 C CA . PRO A 1 234 ? -27.368 11.376 -9.680 1.00 88.69 234 PRO A CA 1
ATOM 1803 C C . PRO A 1 234 ? -27.777 11.852 -8.277 1.00 88.69 234 PRO A C 1
ATOM 1805 O O . PRO A 1 234 ? -28.047 13.031 -8.081 1.00 88.69 234 PRO A O 1
ATOM 1808 N N . ALA A 1 235 ? -27.835 10.943 -7.303 1.00 86.25 235 ALA A N 1
ATOM 1809 C CA . ALA A 1 235 ? -28.212 11.231 -5.916 1.00 86.25 235 ALA A CA 1
ATOM 1810 C C . ALA A 1 235 ? -26.995 11.517 -5.010 1.00 86.25 235 ALA A C 1
ATOM 1812 O O . ALA A 1 235 ? -26.906 10.988 -3.905 1.00 86.25 235 ALA A O 1
ATOM 1813 N N . ILE A 1 236 ? -26.032 12.308 -5.487 1.00 84.44 236 ILE A N 1
ATOM 1814 C CA . ILE A 1 236 ? -24.930 12.834 -4.668 1.00 84.44 236 ILE A CA 1
ATOM 1815 C C . ILE A 1 236 ? -25.309 14.261 -4.265 1.00 84.44 236 ILE A C 1
ATOM 1817 O O . ILE A 1 236 ? -25.291 15.165 -5.098 1.00 84.44 236 ILE A O 1
ATOM 1821 N N . GLN A 1 237 ? -25.709 14.449 -3.008 1.00 79.69 237 GLN A N 1
ATOM 1822 C CA . GLN A 1 237 ? -26.100 15.753 -2.456 1.00 79.69 237 GLN A CA 1
ATOM 1823 C C . GLN A 1 237 ? -24.998 16.368 -1.578 1.00 79.69 237 GLN A C 1
ATOM 1825 O O . GLN A 1 237 ? -24.912 17.589 -1.490 1.00 79.69 237 GLN A O 1
ATOM 1830 N N . SER A 1 238 ? -24.164 15.532 -0.953 1.00 77.75 238 SER A N 1
ATOM 1831 C CA . SER A 1 238 ? -23.002 15.894 -0.134 1.00 77.75 238 SER A CA 1
ATOM 1832 C C . SER A 1 238 ? -21.869 14.894 -0.379 1.00 77.75 238 SER A C 1
ATOM 1834 O O . SER A 1 238 ? -22.126 13.697 -0.512 1.00 77.75 238 SER A O 1
ATOM 1836 N N . ASP A 1 239 ? -20.628 15.371 -0.431 1.00 80.38 239 ASP A N 1
ATOM 1837 C CA . ASP A 1 239 ? -19.408 14.554 -0.383 1.00 80.38 239 ASP A CA 1
ATOM 1838 C C . ASP A 1 239 ? -18.952 14.247 1.054 1.00 80.38 239 ASP A C 1
ATOM 1840 O O . ASP A 1 239 ? -18.113 13.373 1.246 1.00 80.38 239 ASP A O 1
ATOM 1844 N N . ASP A 1 240 ? -19.562 14.889 2.053 1.00 82.56 240 ASP A N 1
ATOM 1845 C CA . ASP A 1 240 ? -19.376 14.620 3.479 1.00 82.56 240 ASP A CA 1
ATOM 1846 C C . ASP A 1 240 ? -20.567 13.817 4.026 1.00 82.56 240 ASP A C 1
ATOM 1848 O O . ASP A 1 240 ? -21.576 14.370 4.478 1.00 82.56 240 ASP A O 1
ATOM 1852 N N . CYS A 1 241 ? -20.489 12.492 3.905 1.00 87.81 241 CYS A N 1
ATOM 1853 C CA . CYS A 1 241 ? -21.410 11.550 4.533 1.00 87.81 241 CYS A CA 1
ATOM 1854 C C . CYS A 1 241 ? -20.618 10.547 5.392 1.00 87.81 241 CYS A C 1
ATOM 1856 O O . CYS A 1 241 ? -19.987 9.624 4.858 1.00 87.81 241 CYS A O 1
ATOM 1858 N N . PRO A 1 242 ? -20.666 10.677 6.729 1.00 88.69 242 PRO A N 1
ATOM 1859 C CA . PRO A 1 242 ? -19.903 9.812 7.615 1.00 88.69 242 PRO A CA 1
ATOM 1860 C C . PRO A 1 242 ? -20.451 8.382 7.622 1.00 88.69 242 PRO A C 1
ATOM 1862 O O . PRO A 1 242 ? -21.604 8.133 7.281 1.00 88.69 242 PRO A O 1
ATOM 1865 N N . SER A 1 243 ? -19.628 7.433 8.065 1.00 87.62 243 SER A N 1
ATOM 1866 C CA . SER A 1 243 ? -20.078 6.064 8.331 1.00 87.62 243 SER A CA 1
ATOM 1867 C C . SER A 1 243 ? -20.606 5.935 9.754 1.00 87.62 243 SER A C 1
ATOM 1869 O O . SER A 1 243 ? -20.108 6.577 10.679 1.00 87.62 243 SER A O 1
ATOM 1871 N N . HIS A 1 244 ? -21.585 5.053 9.950 1.00 87.62 244 HIS A N 1
ATOM 1872 C CA . HIS A 1 244 ? -22.037 4.685 11.288 1.00 87.62 244 HIS A CA 1
ATOM 1873 C C . HIS A 1 244 ? -20.992 3.795 11.991 1.00 87.62 244 HIS A C 1
ATOM 1875 O O . HIS A 1 244 ? -20.291 3.009 11.351 1.00 87.62 244 HIS A O 1
ATOM 1881 N N . TRP A 1 245 ? -20.896 3.880 13.320 1.00 83.06 245 TRP A N 1
ATOM 1882 C CA . TRP A 1 245 ? -19.910 3.124 14.111 1.00 83.06 245 TRP A CA 1
ATOM 1883 C C . TRP A 1 245 ? -20.137 1.604 14.068 1.00 83.06 245 TRP A C 1
ATOM 1885 O O . TRP A 1 245 ? -19.207 0.828 14.269 1.00 83.06 245 TRP A O 1
ATOM 1895 N N . SER A 1 246 ? -21.368 1.161 13.787 1.00 84.69 246 SER A N 1
ATOM 1896 C CA . SER A 1 246 ? -21.725 -0.263 13.738 1.00 84.69 246 SER A CA 1
ATOM 1897 C C . SER A 1 246 ? -21.273 -0.972 12.460 1.00 84.69 246 SER A C 1
ATOM 1899 O O . SER A 1 246 ? -21.392 -2.193 12.378 1.00 84.69 246 SER A O 1
ATOM 1901 N N . VAL A 1 247 ? -20.768 -0.243 11.460 1.00 87.81 247 VAL A N 1
ATOM 1902 C CA . VAL A 1 247 ? -20.416 -0.825 10.158 1.00 87.81 247 VAL A CA 1
ATOM 1903 C C . VAL A 1 247 ? -19.283 -1.838 10.301 1.00 87.81 247 VAL A C 1
ATOM 1905 O O . VAL A 1 247 ? -19.491 -3.008 9.988 1.00 87.81 247 VAL A O 1
ATOM 1908 N N . THR A 1 248 ? -18.130 -1.447 10.856 1.00 84.81 248 THR A N 1
ATOM 1909 C CA . THR A 1 248 ? -16.996 -2.365 11.078 1.00 84.81 248 THR A CA 1
ATOM 1910 C C . THR A 1 248 ? -17.384 -3.610 11.893 1.00 84.81 248 THR A C 1
ATOM 1912 O O . THR A 1 248 ? -17.145 -4.714 11.393 1.00 84.81 248 THR A O 1
ATOM 1915 N N . PRO A 1 249 ? -18.042 -3.497 13.071 1.00 85.88 249 PRO A N 1
ATOM 1916 C CA . PRO A 1 249 ? -18.502 -4.665 13.824 1.00 85.88 249 PRO A CA 1
ATOM 1917 C C . PRO A 1 249 ? -19.440 -5.586 13.038 1.00 85.88 249 PRO A C 1
ATOM 1919 O O . PRO A 1 249 ? -19.323 -6.807 13.140 1.00 85.88 249 PRO A O 1
ATOM 1922 N N . ASN A 1 250 ? -20.348 -5.037 12.225 1.00 86.31 250 ASN A N 1
ATOM 1923 C CA . ASN A 1 250 ? -21.260 -5.845 11.413 1.00 86.31 250 ASN A CA 1
ATOM 1924 C C . ASN A 1 250 ? -20.504 -6.607 10.319 1.00 86.31 250 ASN A C 1
ATOM 1926 O O . ASN A 1 250 ? -20.741 -7.800 10.125 1.00 86.31 250 ASN A O 1
ATOM 1930 N N . VAL A 1 251 ? -19.560 -5.958 9.631 1.00 87.00 251 VAL A N 1
ATOM 1931 C CA . VAL A 1 251 ? -18.730 -6.635 8.621 1.00 87.00 251 VAL A CA 1
ATOM 1932 C C . VAL A 1 251 ? -17.864 -7.718 9.259 1.00 87.00 251 VAL A C 1
ATOM 1934 O O . VAL A 1 251 ? -17.789 -8.828 8.733 1.00 87.00 251 VAL A O 1
ATOM 1937 N N . GLN A 1 252 ? -17.267 -7.445 10.421 1.00 88.38 252 GLN A N 1
ATOM 1938 C CA . GLN A 1 252 ? -16.529 -8.443 11.197 1.00 88.38 252 GLN A CA 1
ATOM 1939 C C . GLN A 1 252 ? -17.423 -9.624 11.581 1.00 88.38 252 GLN A C 1
ATOM 1941 O O . GLN A 1 252 ? -17.062 -10.770 11.330 1.00 88.38 252 GLN A O 1
ATOM 1946 N N . HIS A 1 253 ? -18.619 -9.371 12.111 1.00 86.75 253 HIS A N 1
ATOM 1947 C CA . HIS A 1 253 ? -19.558 -10.429 12.481 1.00 86.75 253 HIS A CA 1
ATOM 1948 C C . HIS A 1 253 ? -19.896 -11.359 11.302 1.00 86.75 253 HIS A C 1
ATOM 1950 O O . HIS A 1 253 ? -20.026 -12.573 11.473 1.00 86.75 253 HIS A O 1
ATOM 1956 N N . ILE A 1 254 ? -20.008 -10.801 10.094 1.00 83.81 254 ILE A N 1
ATOM 1957 C CA . ILE A 1 254 ? -20.345 -11.559 8.886 1.00 83.81 254 ILE A CA 1
ATOM 1958 C C . ILE A 1 254 ? -19.115 -12.290 8.323 1.00 83.81 254 ILE A C 1
ATOM 1960 O O . ILE A 1 254 ? -19.221 -13.467 7.969 1.00 83.81 254 ILE A O 1
ATOM 1964 N N . CYS A 1 255 ? -17.956 -11.631 8.243 1.00 85.75 255 CYS A N 1
ATOM 1965 C CA . CYS A 1 255 ? -16.828 -12.082 7.423 1.00 85.75 255 CYS A CA 1
ATOM 1966 C C . CYS A 1 255 ? -15.601 -12.589 8.195 1.00 85.75 255 CYS A C 1
ATOM 1968 O O . CYS A 1 255 ? -14.800 -13.324 7.616 1.00 85.75 255 CYS A O 1
ATOM 1970 N N . GLN A 1 256 ? -15.429 -12.220 9.466 1.00 87.25 256 GLN A N 1
ATOM 1971 C CA . GLN A 1 256 ? -14.199 -12.487 10.218 1.00 87.25 256 GLN A CA 1
ATOM 1972 C C . GLN A 1 256 ? -13.881 -13.988 10.298 1.00 87.25 256 GLN A C 1
ATOM 1974 O O . GLN A 1 256 ? -14.746 -14.817 10.582 1.00 87.25 256 GLN A O 1
ATOM 1979 N N . GLY A 1 257 ? -12.619 -14.338 10.045 1.00 81.88 257 GLY A N 1
ATOM 1980 C CA . GLY A 1 257 ? -12.091 -15.703 10.108 1.00 81.88 257 GLY A CA 1
ATOM 1981 C C . GLY A 1 257 ? -12.531 -16.616 8.960 1.00 81.88 257 GLY A C 1
ATOM 1982 O O . GLY A 1 257 ? -12.050 -17.745 8.860 1.00 81.88 257 GLY A O 1
ATOM 1983 N N . ARG A 1 258 ? -13.421 -16.162 8.067 1.00 80.31 258 ARG A N 1
ATOM 1984 C CA . ARG A 1 258 ? -13.878 -16.973 6.932 1.00 80.31 258 ARG A CA 1
ATOM 1985 C C . ARG A 1 258 ? -12.859 -16.922 5.795 1.00 80.31 258 ARG A C 1
ATOM 1987 O O . ARG A 1 258 ? -12.311 -15.857 5.541 1.00 80.31 258 ARG A O 1
ATOM 1994 N N . PRO A 1 259 ? -12.641 -18.020 5.053 1.00 74.69 259 PRO A N 1
ATOM 1995 C CA . PRO A 1 259 ? -11.774 -18.000 3.872 1.00 74.69 259 PRO A CA 1
ATOM 1996 C C . PRO A 1 259 ? -12.387 -17.205 2.710 1.00 74.69 259 PRO A C 1
ATOM 1998 O O . PRO A 1 259 ? -11.674 -16.773 1.813 1.00 74.69 259 PRO A O 1
ATOM 2001 N N . TYR A 1 260 ? -13.706 -17.004 2.714 1.00 76.75 260 TYR A N 1
ATOM 2002 C CA . TYR A 1 260 ? -14.414 -16.153 1.765 1.00 76.75 260 TYR A CA 1
ATOM 2003 C C . TYR A 1 260 ? -15.653 -15.524 2.412 1.00 76.75 260 TYR A C 1
ATOM 2005 O O . TYR A 1 260 ? -16.252 -16.103 3.324 1.00 76.75 260 TYR A O 1
ATOM 2013 N N . CYS A 1 261 ? -16.056 -14.352 1.926 1.00 81.75 261 CYS A N 1
ATOM 2014 C CA . CYS A 1 261 ? -17.240 -13.635 2.380 1.00 81.75 261 CYS A CA 1
ATOM 2015 C C . CYS A 1 261 ? -17.951 -12.940 1.216 1.00 81.75 261 CYS A C 1
ATOM 2017 O O . CYS A 1 261 ? -17.311 -12.306 0.378 1.00 81.75 261 CYS A O 1
ATOM 2019 N N . TYR A 1 262 ? -19.279 -13.032 1.206 1.00 77.75 262 TYR A N 1
ATOM 2020 C CA . TYR A 1 262 ? -20.153 -12.261 0.328 1.00 77.75 262 TYR A CA 1
ATOM 2021 C C . TYR A 1 262 ? -20.923 -11.258 1.173 1.00 77.75 262 TYR A C 1
ATOM 2023 O O . TYR A 1 262 ? -21.460 -11.623 2.220 1.00 77.75 262 TYR A O 1
ATOM 2031 N N . MET A 1 263 ? -21.011 -10.015 0.714 1.00 80.50 263 MET A N 1
ATOM 2032 C CA . MET A 1 263 ? -21.776 -8.986 1.415 1.00 80.50 263 MET A CA 1
ATOM 2033 C C . MET A 1 263 ? -22.330 -7.953 0.441 1.00 80.50 263 MET A C 1
ATOM 2035 O O . MET A 1 263 ? -21.712 -7.660 -0.582 1.00 80.50 263 MET A O 1
ATOM 2039 N N . SER A 1 264 ? -23.497 -7.401 0.766 1.00 78.69 264 SER A N 1
ATOM 2040 C CA . SER A 1 264 ? -24.131 -6.344 -0.017 1.00 78.69 264 SER A CA 1
ATOM 2041 C C . SER A 1 264 ? -24.014 -5.007 0.702 1.00 78.69 264 SER A C 1
ATOM 2043 O O . SER A 1 264 ? -24.248 -4.935 1.907 1.00 78.69 264 SER A O 1
ATOM 2045 N N . ALA A 1 265 ? -23.684 -3.949 -0.038 1.00 82.00 265 ALA A N 1
ATOM 2046 C CA . ALA A 1 265 ? -23.653 -2.572 0.446 1.00 82.00 265 ALA A CA 1
ATOM 2047 C C . ALA A 1 265 ? -25.087 -2.020 0.568 1.00 82.00 265 ALA A C 1
ATOM 2049 O O . ALA A 1 265 ? -25.536 -1.217 -0.248 1.00 82.00 265 ALA A O 1
ATOM 2050 N N . GLN A 1 266 ? -25.839 -2.536 1.539 1.00 79.62 266 GLN A N 1
ATOM 2051 C CA . GLN A 1 266 ? -27.269 -2.280 1.716 1.00 79.62 266 GLN A CA 1
ATOM 2052 C C . GLN A 1 266 ? -27.563 -1.640 3.077 1.00 79.62 266 GLN A C 1
ATOM 2054 O O . GLN A 1 266 ? -26.957 -1.992 4.094 1.00 79.62 266 GLN A O 1
ATOM 2059 N N . ILE A 1 267 ? -28.516 -0.704 3.095 1.00 69.81 267 ILE A N 1
ATOM 2060 C CA . ILE A 1 267 ? -28.920 0.047 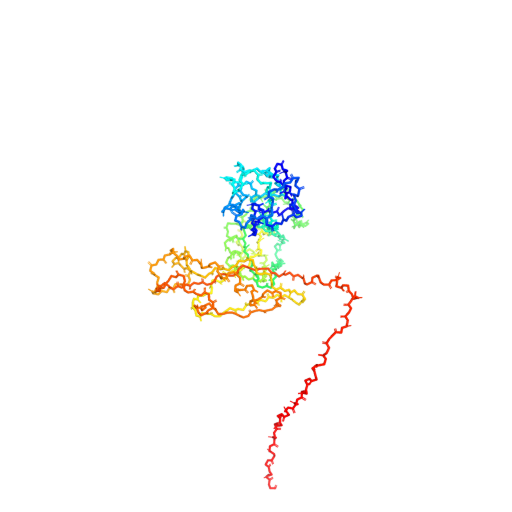4.294 1.00 69.81 267 ILE A CA 1
ATOM 2061 C C . ILE A 1 267 ? -29.515 -0.865 5.373 1.00 69.81 267 ILE A C 1
ATOM 2063 O O . ILE A 1 267 ? -29.379 -0.581 6.562 1.00 69.81 267 ILE A O 1
ATOM 2067 N N . GLU A 1 268 ? -30.096 -1.997 4.972 1.00 68.69 268 GLU A N 1
ATOM 2068 C CA . GLU A 1 268 ? -30.631 -3.033 5.856 1.00 68.69 268 GLU A CA 1
ATOM 2069 C C . GLU A 1 268 ? -29.536 -3.699 6.705 1.00 68.69 268 GLU A C 1
ATOM 2071 O O . GLU A 1 268 ? -29.829 -4.250 7.765 1.00 68.69 268 GLU A O 1
ATOM 2076 N N . VAL A 1 269 ? -28.277 -3.642 6.256 1.00 66.19 269 VAL A N 1
ATOM 2077 C CA . VAL A 1 269 ? -27.125 -4.268 6.924 1.00 66.19 269 VAL A CA 1
ATOM 2078 C C . VAL A 1 269 ? -26.364 -3.269 7.806 1.00 66.19 269 VAL A C 1
ATOM 2080 O O . VAL A 1 269 ? -25.826 -3.643 8.851 1.00 66.19 269 VAL A O 1
ATOM 2083 N N . PHE A 1 270 ? -26.310 -1.995 7.411 1.00 70.00 270 PHE A N 1
ATOM 2084 C CA . PHE A 1 270 ? -25.386 -1.012 7.995 1.00 70.00 270 PHE A CA 1
ATOM 2085 C C . PHE A 1 270 ? -26.055 0.185 8.680 1.00 70.00 270 PHE A C 1
ATOM 2087 O O . PHE A 1 270 ? -25.372 0.903 9.409 1.00 70.00 270 PHE A O 1
ATOM 2094 N N . THR A 1 271 ? -27.382 0.334 8.558 1.00 75.12 271 THR A N 1
ATOM 2095 C CA . THR A 1 271 ? -28.133 1.572 8.859 1.00 75.12 271 THR A CA 1
ATOM 2096 C C . THR A 1 271 ? -27.761 2.690 7.881 1.00 75.12 271 THR A C 1
ATOM 2098 O O . THR A 1 271 ? -26.630 2.750 7.409 1.00 75.12 271 THR A O 1
ATOM 2101 N N . ASP A 1 272 ? -28.705 3.565 7.527 1.00 80.00 272 ASP A N 1
ATOM 2102 C CA . ASP A 1 272 ? -28.428 4.683 6.616 1.00 80.00 272 ASP A CA 1
ATOM 2103 C C . ASP A 1 272 ? -27.870 5.890 7.395 1.00 80.00 272 ASP A C 1
ATOM 2105 O O . ASP A 1 272 ? -28.622 6.511 8.154 1.00 80.00 272 ASP A O 1
ATOM 2109 N N . PRO A 1 273 ? -26.576 6.237 7.253 1.00 83.44 273 PRO A N 1
ATOM 2110 C CA . PRO A 1 273 ? -25.990 7.367 7.967 1.00 83.44 273 PRO A CA 1
ATOM 2111 C C . PRO A 1 273 ? -26.350 8.726 7.351 1.00 83.44 273 PRO A C 1
ATOM 2113 O O . PRO A 1 273 ? -26.229 9.748 8.024 1.00 83.44 273 PRO A O 1
ATOM 2116 N N . CYS A 1 274 ? -26.772 8.760 6.082 1.00 86.19 274 CYS A N 1
ATOM 2117 C CA . CYS A 1 274 ? -27.049 9.996 5.352 1.00 86.19 274 CYS A CA 1
ATOM 2118 C C . CYS A 1 274 ? -28.172 9.789 4.313 1.00 86.19 274 CYS A C 1
ATOM 2120 O O . CYS A 1 274 ? -27.915 9.672 3.109 1.00 86.19 274 CYS A O 1
ATOM 2122 N N . PRO A 1 275 ? -29.443 9.775 4.753 1.00 87.19 275 PRO A N 1
ATOM 2123 C CA . PRO A 1 275 ? -30.578 9.526 3.870 1.00 87.19 275 PRO A CA 1
ATOM 2124 C C . PRO A 1 275 ? -30.613 10.455 2.653 1.00 87.19 275 PRO A C 1
ATOM 2126 O O . PRO A 1 275 ? -30.460 11.669 2.774 1.00 87.19 275 PRO A O 1
ATOM 2129 N N . GLY A 1 276 ? -30.834 9.876 1.471 1.00 83.44 276 GLY A N 1
ATOM 2130 C CA . GLY A 1 276 ? -30.895 10.612 0.202 1.00 83.44 276 GLY A CA 1
ATOM 2131 C C . GLY A 1 276 ? -29.546 10.841 -0.489 1.00 83.44 276 GLY A C 1
ATOM 2132 O O . GLY A 1 276 ? -29.540 11.284 -1.638 1.00 83.44 276 GLY A O 1
ATOM 2133 N N . ASN A 1 277 ? -28.427 10.490 0.154 1.00 87.44 277 ASN A N 1
ATOM 2134 C CA . ASN A 1 277 ? -27.118 10.415 -0.490 1.00 87.44 277 ASN A CA 1
ATOM 2135 C C . ASN A 1 277 ? -26.801 8.978 -0.905 1.00 87.44 277 ASN A C 1
ATOM 2137 O O . ASN A 1 277 ? -26.950 8.041 -0.117 1.00 87.44 277 ASN A O 1
ATOM 2141 N N . PHE A 1 278 ? -26.331 8.818 -2.142 1.00 89.19 278 PHE A N 1
ATOM 2142 C CA . PHE A 1 278 ? -25.842 7.542 -2.649 1.00 89.19 278 PHE A CA 1
ATOM 2143 C C . PHE A 1 278 ? -24.513 7.202 -1.981 1.00 89.19 278 PHE A C 1
ATOM 2145 O O . PHE A 1 278 ? -23.579 8.000 -2.056 1.00 89.19 278 PHE A O 1
ATOM 2152 N N . LYS A 1 279 ? -24.408 6.044 -1.339 1.00 91.38 279 LYS A N 1
ATOM 2153 C CA . LYS A 1 279 ? -23.238 5.663 -0.531 1.00 91.38 279 LYS A CA 1
ATOM 2154 C C . LYS A 1 279 ? -22.361 4.644 -1.252 1.00 91.38 279 LYS A 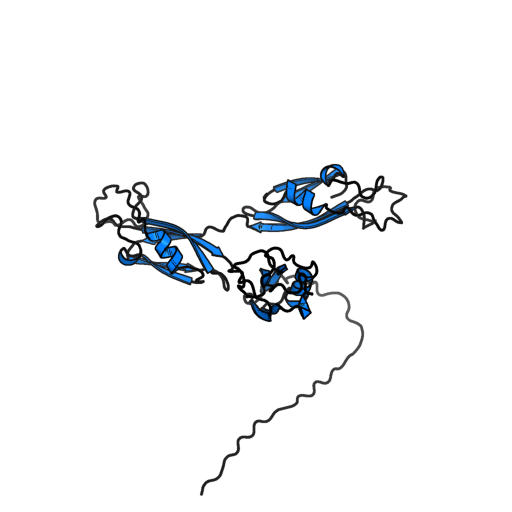C 1
ATOM 2156 O O . LYS A 1 279 ? -22.713 4.110 -2.305 1.00 91.38 279 LYS A O 1
ATOM 2161 N N . TYR A 1 280 ? -21.216 4.352 -0.660 1.00 90.94 280 TYR A N 1
ATOM 2162 C CA . TYR A 1 280 ? -20.377 3.225 -1.021 1.00 90.94 280 TYR A CA 1
ATOM 2163 C C . TYR A 1 280 ? -19.778 2.584 0.229 1.00 90.94 280 TYR A C 1
ATOM 2165 O O . TYR A 1 280 ? -19.577 3.234 1.256 1.00 90.94 280 TYR A O 1
ATOM 2173 N N . LEU A 1 281 ? -19.541 1.279 0.134 1.00 88.69 281 LEU A N 1
ATOM 2174 C CA . LEU A 1 281 ? -18.888 0.471 1.147 1.00 88.69 281 LEU A CA 1
ATOM 2175 C C . LEU A 1 281 ? -17.406 0.306 0.788 1.00 88.69 281 LEU A C 1
ATOM 2177 O O . LEU A 1 281 ? -17.076 -0.178 -0.292 1.00 88.69 281 LEU A O 1
ATOM 2181 N N . GLU A 1 282 ? -16.524 0.647 1.718 1.00 87.56 282 GLU A N 1
ATOM 2182 C CA . GLU A 1 282 ? -15.103 0.295 1.691 1.00 87.56 282 GLU A CA 1
ATOM 2183 C C . GLU A 1 282 ? -14.842 -0.715 2.809 1.00 87.56 282 GLU A C 1
ATOM 2185 O O . GLU A 1 282 ? -15.267 -0.497 3.944 1.00 87.56 282 GLU A O 1
ATOM 2190 N N . VAL A 1 283 ? -14.139 -1.812 2.517 1.00 83.12 283 VAL A N 1
ATOM 2191 C CA . VAL A 1 283 ? -13.749 -2.810 3.526 1.00 83.12 283 VAL A CA 1
ATOM 2192 C C . VAL A 1 283 ? -12.244 -3.013 3.478 1.00 83.12 283 VAL A C 1
ATOM 2194 O O . VAL A 1 283 ? -11.709 -3.502 2.483 1.00 83.12 283 VAL A O 1
ATOM 2197 N N . LYS A 1 284 ? -11.563 -2.676 4.572 1.00 78.56 284 LYS A N 1
ATOM 2198 C CA . LYS A 1 284 ? -10.143 -2.958 4.774 1.00 78.56 284 LYS A CA 1
ATOM 2199 C C . LYS A 1 284 ? -9.993 -4.300 5.470 1.00 78.56 284 LYS A C 1
ATOM 2201 O O . LYS A 1 284 ? -10.490 -4.496 6.580 1.00 78.56 284 LYS A O 1
ATOM 2206 N N . TYR A 1 285 ? -9.293 -5.222 4.825 1.00 79.06 285 TYR A N 1
ATOM 2207 C CA . TYR A 1 285 ? -9.050 -6.552 5.363 1.00 79.06 285 TYR A CA 1
ATOM 2208 C C . TYR A 1 285 ? -7.693 -7.087 4.925 1.00 79.06 285 TYR A C 1
ATOM 2210 O O . TYR A 1 285 ? -7.171 -6.674 3.891 1.00 79.06 285 TYR A O 1
ATOM 2218 N N . GLU A 1 286 ? -7.167 -8.053 5.670 1.00 74.00 286 GLU A N 1
ATOM 2219 C CA . GLU A 1 286 ? -6.035 -8.893 5.275 1.00 74.00 286 GLU A CA 1
ATOM 2220 C C . GLU A 1 286 ? -6.417 -10.374 5.301 1.00 74.00 286 GLU A C 1
ATOM 2222 O O . GLU A 1 286 ? -7.496 -10.755 5.761 1.00 74.00 286 GLU A O 1
ATOM 2227 N N . CYS A 1 287 ? -5.508 -11.211 4.813 1.00 73.12 287 CYS A N 1
ATOM 2228 C CA . CYS A 1 287 ? -5.605 -12.654 4.957 1.00 73.12 287 CYS A CA 1
ATOM 2229 C C . CYS A 1 287 ? -4.612 -13.115 6.014 1.00 73.12 287 CYS A C 1
ATOM 2231 O O . CYS A 1 287 ? -3.402 -13.003 5.830 1.00 73.12 287 CYS A O 1
ATOM 2233 N N . GLN A 1 288 ? -5.129 -13.639 7.121 1.00 80.00 288 GLN A N 1
ATOM 2234 C CA . GLN A 1 288 ? -4.316 -14.164 8.207 1.00 80.00 288 GLN A CA 1
ATOM 2235 C C . GLN A 1 288 ? -4.356 -15.691 8.164 1.00 80.00 288 GLN A C 1
ATOM 2237 O O . GLN A 1 288 ? -5.425 -16.292 8.074 1.00 80.00 288 GLN A O 1
ATOM 2242 N N . GLY A 1 289 ? -3.191 -16.339 8.225 1.00 74.25 289 GLY A N 1
ATOM 2243 C CA . GLY A 1 289 ? -3.136 -17.791 8.392 1.00 74.25 289 GLY A CA 1
ATOM 2244 C C . GLY A 1 289 ? -3.831 -18.203 9.688 1.00 74.25 289 GLY A C 1
ATOM 2245 O O . GLY A 1 289 ? -3.585 -17.596 10.732 1.00 74.25 289 GLY A O 1
ATOM 2246 N N . ASN A 1 290 ? -4.673 -19.238 9.640 1.00 57.06 290 ASN A N 1
ATOM 2247 C CA . ASN A 1 290 ? -5.206 -19.845 10.858 1.00 57.06 290 ASN A CA 1
ATOM 2248 C C . ASN A 1 290 ? -4.043 -20.504 11.618 1.00 57.06 290 ASN A C 1
ATOM 2250 O O . ASN A 1 290 ? -3.664 -21.641 11.331 1.00 57.06 290 ASN A O 1
ATOM 2254 N N . VAL A 1 291 ? -3.437 -19.795 12.573 1.00 48.00 291 VAL A N 1
ATOM 2255 C CA . VAL A 1 291 ? -2.491 -20.396 13.521 1.00 48.00 291 VAL A CA 1
ATOM 2256 C C . VAL A 1 291 ? -3.295 -21.135 14.588 1.00 48.00 291 VAL A C 1
ATOM 2258 O O . VAL A 1 291 ? -3.383 -20.695 15.725 1.00 48.00 291 VAL A O 1
ATOM 2261 N N . ASP A 1 292 ? -3.849 -22.291 14.226 1.00 41.75 292 ASP A N 1
ATOM 2262 C CA . ASP A 1 292 ? -4.323 -23.280 15.194 1.00 41.75 292 ASP A CA 1
ATOM 2263 C C . ASP A 1 292 ? -3.318 -24.433 15.279 1.00 41.75 292 ASP A C 1
ATOM 2265 O O . ASP A 1 292 ? -3.474 -25.513 14.709 1.00 41.75 292 ASP A O 1
ATOM 2269 N N . LYS A 1 293 ? -2.247 -24.191 16.040 1.00 44.03 293 LYS A N 1
ATOM 2270 C CA . LYS A 1 293 ? -1.467 -25.242 16.705 1.00 44.03 293 LYS A CA 1
ATOM 2271 C C . LYS A 1 293 ? -1.317 -24.875 18.177 1.00 44.03 293 LYS A C 1
ATOM 2273 O O . LYS A 1 293 ? -0.250 -24.428 18.575 1.00 44.03 293 LYS A O 1
ATOM 2278 N N . ASN A 1 294 ? -2.407 -25.002 18.938 1.00 34.88 294 ASN A N 1
ATOM 2279 C CA . ASN A 1 294 ? -2.456 -25.413 20.354 1.00 34.88 294 ASN A CA 1
ATOM 2280 C C . ASN A 1 294 ? -3.801 -25.012 20.985 1.00 34.88 294 ASN A C 1
ATOM 2282 O O . ASN A 1 294 ? -3.865 -24.099 21.804 1.00 34.88 294 ASN A O 1
ATOM 2286 N N . VAL A 1 295 ? -4.871 -25.746 20.668 1.00 35.00 295 VAL A N 1
ATOM 2287 C CA . VAL A 1 295 ? -5.985 -25.882 21.615 1.00 35.00 295 VAL A CA 1
ATOM 2288 C C . VAL A 1 295 ? -5.768 -27.188 22.366 1.00 35.00 295 VAL A C 1
ATOM 2290 O O . VAL A 1 295 ? -5.693 -28.270 21.785 1.00 35.00 295 VAL A O 1
ATOM 2293 N N . ASN A 1 296 ? -5.569 -27.046 23.670 1.00 29.22 296 ASN A N 1
ATOM 2294 C CA . ASN A 1 296 ? -5.228 -28.100 24.609 1.00 29.22 296 ASN A CA 1
ATOM 2295 C C . ASN A 1 296 ? -6.404 -29.091 24.724 1.00 29.22 296 ASN A C 1
ATOM 2297 O O . ASN A 1 296 ? -7.450 -28.766 25.287 1.00 29.22 296 ASN A O 1
ATOM 2301 N N . PHE A 1 297 ? -6.254 -30.303 24.181 1.00 35.09 297 PHE A N 1
ATOM 2302 C CA . PHE A 1 297 ? -7.186 -31.409 24.410 1.00 35.09 297 PHE A CA 1
ATOM 2303 C C . PHE A 1 297 ? -7.014 -31.912 25.844 1.00 35.09 297 PHE A C 1
ATOM 2305 O O . PHE A 1 297 ? -6.233 -32.827 26.077 1.00 35.09 297 PHE A O 1
ATOM 2312 N N . ASN A 1 298 ? -7.707 -31.300 26.804 1.00 34.03 298 ASN A N 1
ATOM 2313 C CA . ASN A 1 298 ? -8.190 -31.958 28.022 1.00 34.03 298 ASN A CA 1
ATOM 2314 C C . ASN A 1 298 ? -8.886 -30.939 28.919 1.00 34.03 298 ASN A C 1
ATOM 2316 O O . ASN A 1 298 ? -8.228 -30.292 29.728 1.00 34.03 298 ASN A O 1
ATOM 2320 N N . THR A 1 299 ? -10.214 -30.837 28.830 1.00 27.86 299 THR A N 1
ATOM 2321 C CA . THR A 1 299 ? -11.081 -30.821 30.021 1.00 27.86 299 THR A CA 1
ATOM 2322 C C . THR A 1 299 ? -12.568 -30.910 29.641 1.00 27.86 299 THR A C 1
ATOM 2324 O O . THR A 1 299 ? -13.122 -30.043 28.982 1.00 27.86 299 THR A O 1
ATOM 2327 N N . TYR A 1 300 ? -13.188 -32.000 30.103 1.00 26.72 300 TYR A N 1
ATOM 2328 C CA . TYR A 1 300 ? -14.619 -32.201 30.368 1.00 26.72 300 TYR A CA 1
ATOM 2329 C C . TYR A 1 300 ? -15.623 -32.193 29.199 1.00 26.72 300 TYR A C 1
ATOM 2331 O O . TYR A 1 300 ? -16.425 -31.286 29.000 1.00 26.72 300 TYR A O 1
ATOM 2339 N N . LEU A 1 301 ? -15.710 -33.366 28.559 1.00 33.19 301 LEU A N 1
ATOM 2340 C CA . LEU A 1 301 ? -16.994 -34.016 28.278 1.00 33.19 301 LEU A CA 1
ATOM 2341 C C . LEU A 1 301 ? -17.873 -33.988 29.538 1.00 33.19 301 LEU A C 1
ATOM 2343 O O . LEU A 1 301 ? -17.508 -34.604 30.532 1.00 33.19 301 LEU A O 1
ATOM 2347 N N . THR A 1 302 ? -19.011 -33.300 29.476 1.00 30.02 302 THR A N 1
ATOM 2348 C CA . THR A 1 302 ? -20.365 -33.852 29.676 1.00 30.02 302 THR A CA 1
ATOM 2349 C C . THR A 1 302 ? -21.350 -32.697 29.798 1.00 30.02 302 THR A C 1
ATOM 2351 O O . THR A 1 302 ? -21.269 -31.949 30.761 1.00 30.02 302 THR A O 1
ATOM 2354 N N . LEU A 1 303 ? -22.307 -32.604 28.870 1.00 30.89 303 LEU A N 1
ATOM 2355 C CA . LEU A 1 303 ? -23.738 -32.452 29.164 1.00 30.89 303 LEU A CA 1
ATOM 2356 C C . LEU A 1 303 ? -24.553 -32.681 27.870 1.00 30.89 303 LEU A C 1
ATOM 2358 O O . LEU A 1 303 ? -24.661 -31.830 27.000 1.00 30.89 303 LEU A O 1
ATOM 2362 N N . GLN A 1 304 ? -25.088 -33.903 27.794 1.00 31.30 304 GLN A N 1
ATOM 2363 C CA . GLN A 1 304 ? -26.425 -34.279 27.313 1.00 31.30 304 GLN A CA 1
ATOM 2364 C C . GLN A 1 304 ? -26.826 -34.082 25.832 1.00 31.30 304 GLN A C 1
ATOM 2366 O O . GLN A 1 304 ? -27.345 -33.059 25.411 1.00 31.30 304 GLN A O 1
ATOM 2371 N N . ASN A 1 305 ? -26.739 -35.202 25.100 1.00 37.00 305 ASN A N 1
ATOM 2372 C CA . ASN A 1 305 ? -27.785 -35.790 24.247 1.00 37.00 305 ASN A CA 1
ATOM 2373 C C . ASN A 1 305 ? -28.709 -34.846 23.451 1.00 37.00 305 ASN A C 1
ATOM 2375 O O . ASN A 1 305 ? -29.844 -34.600 23.854 1.00 37.00 305 ASN A O 1
ATOM 2379 N N . VAL A 1 306 ? -28.327 -34.543 22.208 1.00 28.08 306 VAL A N 1
ATOM 2380 C CA . VAL A 1 306 ? -29.295 -34.295 21.127 1.00 28.08 306 VAL A CA 1
ATOM 2381 C C . VAL A 1 306 ? -28.955 -35.213 19.951 1.00 28.08 306 VAL A C 1
ATOM 2383 O O . VAL A 1 306 ? -27.982 -35.005 19.232 1.00 28.08 306 VAL A O 1
ATOM 2386 N N . ARG A 1 307 ? -29.745 -36.278 19.761 1.00 29.20 307 ARG A N 1
ATOM 2387 C CA . ARG A 1 307 ? -29.702 -37.105 18.544 1.00 29.20 307 ARG A CA 1
ATOM 2388 C C . ARG A 1 307 ? -30.491 -36.385 17.451 1.00 29.20 307 ARG A C 1
ATOM 2390 O O . ARG A 1 307 ? -31.715 -36.473 17.433 1.00 29.20 307 ARG A O 1
ATOM 2397 N N . ILE A 1 308 ? -29.810 -35.715 16.525 1.00 30.69 308 ILE A N 1
ATOM 2398 C CA . ILE A 1 308 ? -30.445 -35.227 15.294 1.00 30.69 308 ILE A CA 1
ATOM 2399 C C . ILE A 1 308 ? -30.459 -36.382 14.282 1.00 30.69 308 ILE A C 1
ATOM 2401 O O . ILE A 1 308 ? -29.415 -36.827 13.811 1.00 30.69 308 ILE A O 1
ATOM 2405 N N . ARG A 1 309 ? -31.655 -36.902 13.969 1.00 27.42 309 ARG A N 1
ATOM 2406 C CA . ARG A 1 309 ? -31.887 -37.806 12.830 1.00 27.42 309 ARG A CA 1
ATOM 2407 C C . ARG A 1 309 ? -31.748 -36.993 11.539 1.00 27.42 309 ARG A C 1
ATOM 2409 O O . ARG A 1 309 ? -32.631 -36.199 11.234 1.00 27.42 309 ARG A O 1
ATOM 2416 N N . MET A 1 310 ? -30.687 -37.217 10.765 1.00 26.80 310 MET A N 1
ATOM 2417 C CA . MET A 1 310 ? -30.667 -36.806 9.357 1.00 26.80 310 MET A CA 1
ATOM 2418 C C . MET A 1 310 ? -31.602 -37.728 8.567 1.00 26.80 310 MET A C 1
ATOM 2420 O O . MET A 1 310 ? -31.371 -38.934 8.497 1.00 26.80 310 MET A O 1
ATOM 2424 N N . VAL A 1 311 ? -32.659 -37.172 7.978 1.00 29.95 311 VAL A N 1
ATOM 2425 C CA . VAL A 1 311 ? -33.432 -37.843 6.926 1.00 29.95 311 VAL A CA 1
ATOM 2426 C C . VAL A 1 311 ? -32.837 -37.392 5.596 1.00 29.95 311 VAL A C 1
ATOM 2428 O O . VAL A 1 311 ? -32.985 -36.234 5.216 1.00 29.95 311 VAL A O 1
ATOM 2431 N N . MET A 1 312 ? -32.128 -38.288 4.907 1.00 28.42 312 MET A N 1
ATOM 2432 C CA . MET A 1 312 ? -31.720 -38.063 3.520 1.00 28.42 312 MET A CA 1
ATOM 2433 C C . MET A 1 312 ? -32.957 -38.145 2.619 1.00 28.42 312 MET A C 1
ATOM 2435 O O . MET A 1 312 ? -33.568 -39.206 2.509 1.00 28.42 312 MET A O 1
ATOM 2439 N N . MET A 1 313 ? -33.317 -37.045 1.958 1.00 28.02 313 MET A N 1
ATOM 2440 C CA . MET A 1 313 ? -34.193 -37.083 0.786 1.00 28.02 313 MET A CA 1
ATOM 2441 C C . MET A 1 313 ? -33.321 -37.275 -0.455 1.00 28.02 313 MET A C 1
ATOM 2443 O O . MET A 1 313 ? -32.604 -36.373 -0.878 1.00 28.02 313 MET A O 1
ATOM 2447 N N . THR A 1 314 ? -33.366 -38.474 -1.027 1.00 32.06 314 THR A N 1
ATOM 2448 C CA . THR A 1 314 ? -32.784 -38.775 -2.335 1.00 32.06 314 THR A CA 1
ATOM 2449 C C . THR A 1 314 ? -33.681 -38.205 -3.428 1.00 32.06 314 THR A C 1
ATOM 2451 O O . THR A 1 314 ? -34.815 -38.654 -3.590 1.00 32.06 314 THR A O 1
ATOM 2454 N N . VAL A 1 315 ? -33.173 -37.241 -4.194 1.00 31.20 315 VAL A N 1
ATOM 2455 C CA . VAL A 1 315 ? -33.784 -36.801 -5.454 1.00 31.20 315 VAL A CA 1
ATOM 2456 C C . VAL A 1 315 ? -33.295 -37.740 -6.557 1.00 31.20 315 VAL A C 1
ATOM 2458 O O . VAL A 1 315 ? -32.116 -37.744 -6.900 1.00 31.20 315 VAL A O 1
ATOM 2461 N N . THR A 1 316 ? -34.181 -38.578 -7.091 1.00 32.97 316 THR A N 1
ATOM 2462 C CA . THR A 1 316 ? -33.886 -39.448 -8.237 1.00 32.97 316 THR A CA 1
ATOM 2463 C C . THR A 1 316 ? -34.201 -38.720 -9.544 1.00 32.97 316 THR A C 1
ATOM 2465 O O . THR A 1 316 ? -35.367 -38.459 -9.833 1.00 32.97 316 THR A O 1
ATOM 2468 N N . CYS A 1 317 ? -33.184 -38.436 -10.362 1.00 29.42 317 CYS A N 1
ATOM 2469 C CA . CYS A 1 317 ? -33.371 -38.091 -11.775 1.00 29.42 317 CYS A CA 1
ATOM 2470 C C . CYS A 1 317 ? -33.728 -39.360 -12.566 1.00 29.42 317 CYS A C 1
ATOM 2472 O O . CYS A 1 317 ? -32.883 -40.235 -12.753 1.00 29.42 317 CYS A O 1
ATOM 2474 N N . GLY A 1 318 ? -34.976 -39.466 -13.025 1.00 32.06 318 GLY A N 1
ATOM 2475 C CA . GLY A 1 318 ? -35.423 -40.521 -13.933 1.00 32.06 318 GLY A CA 1
ATOM 2476 C C . GLY A 1 318 ? -35.150 -40.149 -15.390 1.00 32.06 318 GLY A C 1
ATOM 2477 O O . GLY A 1 318 ? -35.674 -39.154 -15.880 1.00 32.06 318 GLY A O 1
ATOM 2478 N N . TRP A 1 319 ? -34.348 -40.957 -16.084 1.00 32.00 319 TRP A N 1
ATOM 2479 C CA . TRP A 1 319 ? -34.245 -40.952 -17.544 1.00 32.00 319 TRP A CA 1
ATOM 2480 C C . TRP A 1 319 ? -35.317 -41.883 -18.122 1.00 32.00 319 TRP A C 1
ATOM 2482 O O . TRP A 1 319 ? -35.279 -43.091 -17.881 1.00 32.00 319 TRP A O 1
ATOM 2492 N N . SER A 1 320 ? -36.259 -41.347 -18.897 1.00 31.70 320 SER A N 1
ATOM 2493 C CA . SER A 1 320 ? -37.174 -42.140 -19.722 1.00 31.70 320 SER A CA 1
ATOM 2494 C C . SER A 1 320 ? -36.487 -42.515 -21.037 1.00 31.70 320 SER A C 1
ATOM 2496 O O . SER A 1 320 ? -36.170 -41.643 -21.843 1.00 31.70 320 SER A O 1
ATOM 2498 N N . LYS A 1 321 ? -36.267 -43.814 -21.271 1.00 35.88 321 LYS A N 1
ATOM 2499 C CA . LYS A 1 321 ? -36.008 -44.345 -22.616 1.00 35.88 321 LYS A CA 1
ATOM 2500 C C . LYS A 1 321 ? -37.350 -44.572 -23.309 1.00 35.88 321 LYS A C 1
ATOM 2502 O O . LYS A 1 321 ? -38.119 -45.429 -22.883 1.00 35.88 321 LYS A O 1
ATOM 2507 N N . GLU A 1 322 ? -37.613 -43.807 -24.360 1.00 41.22 322 GLU A N 1
ATOM 2508 C CA . GLU A 1 322 ? -38.664 -44.103 -25.332 1.00 41.22 322 GLU A CA 1
ATOM 2509 C C . GLU A 1 322 ? -38.237 -45.301 -26.195 1.00 41.22 322 GLU A C 1
ATOM 2511 O O . GLU A 1 322 ? -37.130 -45.339 -26.733 1.00 41.22 322 GLU A O 1
ATOM 2516 N N . ASN A 1 323 ? -39.121 -46.296 -26.296 1.00 37.38 323 ASN A N 1
ATOM 2517 C CA . ASN A 1 323 ? -39.033 -47.378 -27.271 1.00 37.38 323 ASN A CA 1
ATOM 2518 C C . ASN A 1 323 ? -39.485 -46.851 -28.638 1.00 37.38 323 ASN A C 1
ATOM 2520 O O . ASN A 1 323 ? -40.621 -46.396 -28.768 1.00 37.38 323 ASN A O 1
ATOM 2524 N N . ALA A 1 324 ? -38.644 -47.000 -29.660 1.00 39.88 324 ALA A N 1
ATOM 2525 C CA . ALA A 1 324 ? -39.053 -46.931 -31.057 1.00 39.88 324 ALA A CA 1
ATOM 2526 C C . ALA A 1 324 ? -38.776 -48.290 -31.718 1.00 39.88 324 ALA A C 1
ATOM 2528 O O . ALA A 1 324 ? -37.617 -48.675 -31.842 1.00 39.88 324 ALA A O 1
ATOM 2529 N N . SER A 1 325 ? -39.883 -48.963 -32.071 1.00 41.25 325 SER A N 1
ATOM 2530 C CA . SER A 1 325 ? -40.084 -50.019 -33.089 1.00 41.25 325 SER A CA 1
ATOM 2531 C C . SER A 1 325 ? -39.091 -51.177 -33.180 1.00 41.25 325 SER A C 1
ATOM 2533 O O . SER A 1 325 ? -37.981 -50.959 -33.709 1.00 41.25 325 SER A O 1
#